Protein AF-A0A7V9N8L6-F1 (afdb_monomer_lite)

Foldseek 3Di:
DDDPDDDPPQWDADPVGDTDGDPDDDDDDDQDDCVPVVLVVQVVDPLHCSVVVSVVVVVLVVVVVCVVVVHDDDDPDRPVPPFLQFAQFAFQQAAAADDLNLLCPQPLLVVAPPNVLSSLLLVLLVVQCVLQSGHSLLVSLQLCLQCVSNHHCLCNVAVQRHCQPVPDPPDDHHHDPGSNLNNLQSSLVSQQLAANDDDCPGSSNVNNVSHPCNVVCNVVVSGNQGGGLQSCDVNVDVDNCRSVSSSVSSCSSRGDD

Radius of gyration: 21.29 Å; chains: 1; bounding box: 56×53×53 Å

Sequence (257 aa):
QPGTELGDSGLEQLENGGLLTARMPAILVEPVFLSNPEEAARLADPGGERREAIAEAIRDGAVTWLRSRGMGGTAIPAPSEMSFAMTPGDPLLAFPRGSVTRVLAAAPVAAARQREEVAAYVAEVYRLAPLAGLDPAVVIAQSALETGWWQSPAWTEHLNPAGIGITSEEVVSSSWQGGADAARAQLVHLYLYAAGPIPADHPLAPYVALDPRYEAALAAGRGGSARTIADLAGSWAADPSYAESIARLGTSIFGER

Secondary structure (DSSP, 8-state):
-------TT---B-TTSPBPPPSS---------TTSHHHHHHHH-TT-THHHHHHHHHHHHHHHHHHHTT--SS-PPPGGG------TT-BSB----S-HHHHHHSHHHHT-SSHHHHHHHHHHHHHHTTTTTB-HHHHHHHHHHHTTTTTSHHHHHH--SS-TT--STTSPPP--SSHHHHHHHHHHHHHHHHHSSPPTTSTTGGGGGG-TTHHHHHHTT-TT--SBSGGGBTTTBS-TTHHHHHHHHHHHHHS--

Structure (mmCIF, N/CA/C/O backbone):
data_AF-A0A7V9N8L6-F1
#
_entry.id   AF-A0A7V9N8L6-F1
#
loop_
_atom_site.group_PDB
_atom_site.id
_atom_site.type_symbol
_atom_site.label_atom_id
_atom_site.label_alt_id
_atom_site.label_comp_id
_atom_site.label_asym_id
_atom_site.label_entity_id
_atom_site.label_seq_id
_atom_site.pdbx_PDB_ins_code
_atom_site.Cartn_x
_atom_site.Cartn_y
_atom_site.Cartn_z
_atom_site.occupancy
_atom_site.B_iso_or_equiv
_atom_site.auth_seq_id
_atom_site.auth_comp_id
_atom_site.auth_asym_id
_atom_site.auth_atom_id
_atom_site.pdbx_PDB_model_num
ATOM 1 N N . GLN A 1 1 ? -39.033 34.376 17.949 1.00 47.53 1 GLN A N 1
ATOM 2 C CA . GLN A 1 1 ? -38.641 33.207 17.135 1.00 47.53 1 GLN A CA 1
ATOM 3 C C . GLN A 1 1 ? -37.902 33.743 15.928 1.00 47.53 1 GLN A C 1
ATOM 5 O O . GLN A 1 1 ? -38.474 34.587 15.244 1.00 47.53 1 GLN A O 1
ATOM 10 N N . PRO A 1 2 ? -36.602 33.445 15.811 1.00 36.94 2 PRO A N 1
ATOM 11 C CA . PRO A 1 2 ? -36.175 32.352 14.924 1.00 36.94 2 PRO A CA 1
ATOM 12 C C . PRO A 1 2 ? -34.937 31.571 15.429 1.00 36.94 2 PRO A C 1
ATOM 14 O O . PRO A 1 2 ? -34.193 32.073 16.265 1.00 36.94 2 PRO A O 1
ATOM 17 N N . GLY A 1 3 ? -34.713 30.367 14.882 1.00 38.47 3 GLY A N 1
ATOM 18 C CA . GLY A 1 3 ? -33.382 29.738 14.849 1.00 38.47 3 GLY A CA 1
ATOM 19 C C . GLY A 1 3 ? -33.146 28.451 15.652 1.00 38.47 3 GLY A C 1
ATOM 20 O O . GLY A 1 3 ? -32.035 28.264 16.123 1.00 38.47 3 GLY A O 1
ATOM 21 N N . THR A 1 4 ? -34.132 27.566 15.831 1.00 42.75 4 THR A N 1
ATOM 22 C CA . THR A 1 4 ? -33.903 26.203 16.365 1.00 42.75 4 THR A CA 1
ATOM 23 C C . THR A 1 4 ? -34.049 25.156 15.270 1.00 42.75 4 THR A C 1
ATOM 25 O O . THR A 1 4 ? -35.017 24.404 15.258 1.00 42.75 4 THR A O 1
ATOM 28 N N . GLU A 1 5 ? -33.074 25.110 14.369 1.00 43.62 5 GLU A N 1
ATOM 29 C CA . GLU A 1 5 ? -32.718 23.886 13.652 1.00 43.62 5 GLU A CA 1
ATOM 30 C C . GLU A 1 5 ? -31.196 23.742 13.720 1.00 43.62 5 GLU A C 1
ATOM 32 O O . GLU A 1 5 ? -30.455 24.474 13.071 1.00 43.62 5 GLU A O 1
ATOM 37 N N . LEU A 1 6 ? -30.741 22.839 14.589 1.00 46.84 6 LEU A N 1
ATOM 38 C CA . LEU A 1 6 ? -29.370 22.342 14.599 1.00 46.84 6 LEU A CA 1
ATOM 39 C C . LEU A 1 6 ? -29.340 21.153 13.632 1.00 46.84 6 LEU A C 1
ATOM 41 O O . LEU A 1 6 ? -30.166 20.249 13.762 1.00 46.84 6 LEU A O 1
ATOM 45 N N . GLY A 1 7 ? -28.443 21.184 12.645 1.00 45.66 7 GLY A N 1
ATOM 46 C CA . GLY A 1 7 ? -28.291 20.113 11.656 1.00 45.66 7 GLY A CA 1
ATOM 47 C C . GLY A 1 7 ? -27.828 18.779 12.261 1.00 45.66 7 GLY A C 1
ATOM 48 O O . GLY A 1 7 ? -27.425 18.713 13.423 1.00 45.66 7 GLY A O 1
ATOM 49 N N . ASP A 1 8 ? -27.862 17.727 11.437 1.00 44.41 8 ASP A N 1
ATOM 50 C CA . ASP A 1 8 ? -27.677 16.288 11.738 1.00 44.41 8 ASP A CA 1
ATOM 51 C C . ASP A 1 8 ? -26.394 15.858 12.497 1.00 44.41 8 ASP A C 1
ATOM 53 O O . ASP A 1 8 ? -26.168 14.666 12.698 1.00 44.41 8 ASP A O 1
ATOM 57 N N . SER A 1 9 ? -25.536 16.775 12.948 1.00 46.66 9 SER A N 1
ATOM 58 C CA . SER A 1 9 ? -24.266 16.456 13.620 1.00 46.66 9 SER A CA 1
ATOM 59 C C . SER A 1 9 ? -24.327 16.426 15.154 1.00 46.66 9 SER A C 1
ATOM 61 O O . SER A 1 9 ? -23.403 15.914 15.782 1.00 46.66 9 SER A O 1
ATOM 63 N N . GLY A 1 10 ? -25.386 16.946 15.784 1.00 46.59 10 GLY A N 1
ATOM 64 C CA . GLY A 1 10 ? -25.657 16.755 17.217 1.00 46.59 10 GLY A CA 1
ATOM 65 C C . GLY A 1 10 ? -24.652 17.345 18.227 1.00 46.59 10 GLY A C 1
ATOM 66 O O . GLY A 1 10 ? -24.831 17.121 19.423 1.00 46.59 10 GLY A O 1
ATOM 67 N N . LEU A 1 11 ? -23.629 18.103 17.822 1.00 42.88 11 LEU A N 1
ATOM 68 C CA . LEU A 1 11 ? -22.696 18.757 18.749 1.00 42.88 11 LEU A CA 1
ATOM 69 C C . LEU A 1 11 ? -22.275 20.139 18.241 1.00 42.88 11 LEU A C 1
ATOM 71 O O . LEU A 1 11 ? -21.741 20.268 17.143 1.00 42.88 11 LEU A O 1
ATOM 75 N N . GLU A 1 12 ? -22.455 21.154 19.086 1.00 46.47 12 GLU A N 1
ATOM 76 C CA . GLU A 1 12 ? -21.875 22.486 18.911 1.00 46.47 12 GLU A CA 1
ATOM 77 C C . GLU A 1 12 ? -21.362 22.974 20.274 1.00 46.47 12 GLU A C 1
ATOM 79 O O . GLU A 1 12 ? -22.056 22.844 21.290 1.00 46.47 12 GLU A O 1
ATOM 84 N N . GLN A 1 13 ? -20.131 23.490 20.310 1.00 46.22 13 GLN A N 1
ATOM 85 C CA . GLN A 1 13 ? -19.529 24.068 21.510 1.00 46.22 13 GLN A CA 1
ATOM 86 C C . GLN A 1 13 ? -19.614 25.590 21.416 1.00 46.22 13 GLN A C 1
ATOM 88 O O . GLN A 1 13 ? -19.049 26.196 20.508 1.00 46.22 13 GLN A O 1
ATOM 93 N N . LEU A 1 14 ? -20.326 26.203 22.358 1.00 52.38 14 LEU A N 1
ATOM 94 C CA . LEU A 1 14 ? -20.443 27.655 22.434 1.00 52.38 14 LEU A CA 1
ATOM 95 C C . LEU A 1 14 ? -19.171 28.251 23.054 1.00 52.38 14 LEU A C 1
ATOM 97 O O . LEU A 1 14 ? -18.564 27.649 23.943 1.00 52.38 14 LEU A O 1
ATOM 101 N N . GLU A 1 15 ? -18.806 29.470 22.646 1.00 50.34 15 GLU A N 1
ATOM 102 C CA . GLU A 1 15 ? -17.621 30.206 23.137 1.00 50.34 15 GLU A CA 1
ATOM 103 C C . GLU A 1 15 ? -17.571 30.368 24.672 1.00 50.34 15 GLU A C 1
ATOM 105 O O . GLU A 1 15 ? -16.520 30.651 25.241 1.00 50.34 15 GLU A O 1
ATOM 110 N N . ASN A 1 16 ? -18.696 30.169 25.365 1.00 49.19 16 ASN A N 1
ATOM 111 C CA . ASN A 1 16 ? -18.831 30.289 26.817 1.00 49.19 16 ASN A CA 1
ATOM 112 C C . ASN A 1 16 ? -18.657 28.968 27.598 1.00 49.19 16 ASN A C 1
ATOM 114 O O . ASN A 1 16 ? -18.870 28.954 28.810 1.00 49.19 16 ASN A O 1
ATOM 118 N N . GLY A 1 17 ? -18.303 27.861 26.935 1.00 51.81 17 GLY A N 1
ATOM 119 C CA . GLY A 1 17 ? -18.040 26.576 27.593 1.00 51.81 17 GLY A CA 1
ATOM 120 C C . GLY A 1 17 ? -19.281 25.754 27.968 1.00 51.81 17 GLY A C 1
ATOM 121 O O . GLY A 1 17 ? -19.152 24.771 28.695 1.00 51.81 17 GLY A O 1
ATOM 122 N N . GLY A 1 18 ? -20.475 26.110 27.483 1.00 47.06 18 GLY A N 1
ATOM 123 C CA . GLY A 1 18 ? -21.665 25.257 27.589 1.00 47.06 18 GLY A CA 1
ATOM 124 C C . GLY A 1 18 ? -21.715 24.181 26.495 1.00 47.06 18 GLY A C 1
ATOM 125 O O . GLY A 1 18 ? -21.426 24.473 25.335 1.00 47.06 18 GLY A O 1
ATOM 126 N N . LEU A 1 19 ? -22.115 22.951 26.850 1.00 45.94 19 LEU A N 1
ATOM 127 C CA . LEU A 1 19 ? -22.352 21.853 25.899 1.00 45.94 19 LEU A CA 1
ATOM 128 C C . LEU A 1 19 ? -23.851 21.685 25.606 1.00 45.94 19 LEU A C 1
ATOM 130 O O . LEU A 1 19 ? -24.667 21.605 26.528 1.00 45.94 19 LEU A O 1
ATOM 134 N N . LEU A 1 20 ? -24.208 21.580 24.323 1.00 45.16 20 LEU A N 1
ATOM 135 C CA . LEU A 1 20 ? -25.545 21.176 23.886 1.00 45.16 20 LEU A CA 1
ATOM 136 C C . LEU A 1 20 ? -25.729 19.659 24.031 1.00 45.16 20 LEU A C 1
ATOM 138 O O . LEU A 1 20 ? -24.804 18.874 23.841 1.00 45.16 20 LEU A O 1
ATOM 142 N N . THR A 1 21 ? -26.949 19.247 24.371 1.00 46.88 21 THR A N 1
ATOM 143 C CA . THR A 1 21 ? -27.325 17.837 24.525 1.00 46.88 21 THR A CA 1
ATOM 144 C C . THR A 1 21 ? -28.023 17.335 23.265 1.00 46.88 21 THR A C 1
ATOM 146 O O . THR A 1 21 ? -29.017 17.914 22.828 1.00 46.88 21 THR A O 1
ATOM 149 N N . ALA A 1 22 ? -27.535 16.228 22.704 1.00 41.91 22 ALA A N 1
ATOM 150 C CA . ALA A 1 22 ? -28.216 15.494 21.643 1.00 41.91 22 ALA A CA 1
ATOM 151 C C . ALA A 1 22 ? -28.891 14.230 22.187 1.00 41.91 22 ALA A C 1
ATOM 153 O O . ALA A 1 22 ? -28.374 13.549 23.073 1.00 41.91 22 ALA A O 1
ATOM 154 N N . ARG A 1 23 ? -30.051 13.883 21.617 1.00 42.25 23 ARG A N 1
ATOM 155 C CA . ARG A 1 23 ? -30.764 12.618 21.868 1.00 42.25 23 ARG A CA 1
ATOM 156 C C . ARG A 1 23 ? -30.208 11.484 20.994 1.00 42.25 23 ARG A C 1
ATOM 158 O O . ARG A 1 23 ? -30.960 10.804 20.305 1.00 42.25 23 ARG A O 1
ATOM 165 N N . MET A 1 24 ? -28.895 11.284 21.024 1.00 41.12 24 MET A N 1
ATOM 166 C CA . MET A 1 24 ? -28.226 10.109 20.457 1.00 41.12 24 MET A CA 1
ATOM 167 C C . MET A 1 24 ? -27.234 9.557 21.488 1.00 41.12 24 MET A C 1
ATOM 169 O O . MET A 1 24 ? -26.723 10.336 22.295 1.00 41.12 24 MET A O 1
ATOM 173 N N . PRO A 1 25 ? -26.960 8.240 21.520 1.00 53.78 25 PRO A N 1
ATOM 174 C CA . PRO A 1 25 ? -25.922 7.711 22.392 1.00 53.78 25 PRO A CA 1
ATOM 175 C C . PRO A 1 25 ? -24.567 8.282 21.954 1.00 53.78 25 PRO A C 1
ATOM 177 O O . PRO A 1 25 ? -24.054 7.924 20.899 1.00 53.78 25 PRO A O 1
ATOM 180 N N . ALA A 1 26 ? -24.006 9.178 22.761 1.00 56.06 26 ALA A N 1
ATOM 181 C CA . ALA A 1 26 ? -22.656 9.701 22.600 1.00 56.06 26 ALA A CA 1
ATOM 182 C C . ALA A 1 26 ? -21.774 9.166 23.736 1.00 56.06 26 ALA A C 1
ATOM 184 O O . ALA A 1 26 ? -22.211 9.091 24.886 1.00 56.06 26 ALA A O 1
ATOM 185 N N . ILE A 1 27 ? -20.537 8.790 23.410 1.00 62.44 27 ILE A N 1
ATOM 186 C CA . ILE A 1 27 ? -19.512 8.403 24.382 1.00 62.44 27 ILE A CA 1
ATOM 187 C C . ILE A 1 27 ? -18.356 9.387 24.221 1.00 62.44 27 ILE A C 1
ATOM 189 O O . ILE A 1 27 ? -17.786 9.495 23.139 1.00 62.44 27 ILE A O 1
ATOM 193 N N . LEU A 1 28 ? -18.019 10.097 25.298 1.00 63.97 28 LEU A N 1
ATOM 194 C CA . LEU A 1 28 ? -16.784 10.868 25.392 1.00 63.97 28 LEU A CA 1
ATOM 195 C C . LEU A 1 28 ? -15.695 9.947 25.949 1.00 63.97 28 LEU A C 1
ATOM 197 O O . LEU A 1 28 ? -15.872 9.364 27.018 1.00 63.97 28 LEU A O 1
ATOM 201 N N . VAL A 1 29 ? -14.587 9.808 25.223 1.00 67.06 29 VAL A N 1
ATOM 202 C CA . VAL A 1 29 ? -13.406 9.071 25.687 1.00 67.06 29 VAL A CA 1
ATOM 203 C C . VAL A 1 29 ? -12.252 10.054 25.811 1.00 67.06 29 VAL A C 1
ATOM 205 O O . VAL A 1 29 ? -11.905 10.721 24.839 1.00 67.06 29 VAL A O 1
ATOM 208 N N . GLU A 1 30 ? -11.655 10.130 26.999 1.00 73.50 30 GLU A N 1
ATOM 209 C CA . GLU A 1 30 ? -10.494 10.975 27.302 1.00 73.50 30 GLU A CA 1
ATOM 210 C C . GLU A 1 30 ? -9.264 10.077 27.517 1.00 73.50 30 GLU A C 1
ATOM 212 O O . GLU A 1 30 ? -8.961 9.691 28.646 1.00 73.50 30 GLU A O 1
ATOM 217 N N . PRO A 1 31 ? -8.570 9.654 26.445 1.00 71.19 31 PRO A N 1
ATOM 218 C CA . PRO A 1 31 ? -7.546 8.618 26.554 1.00 71.19 31 PRO A CA 1
ATOM 219 C C . PRO A 1 31 ? -6.219 9.111 27.148 1.00 71.19 31 PRO A C 1
ATOM 2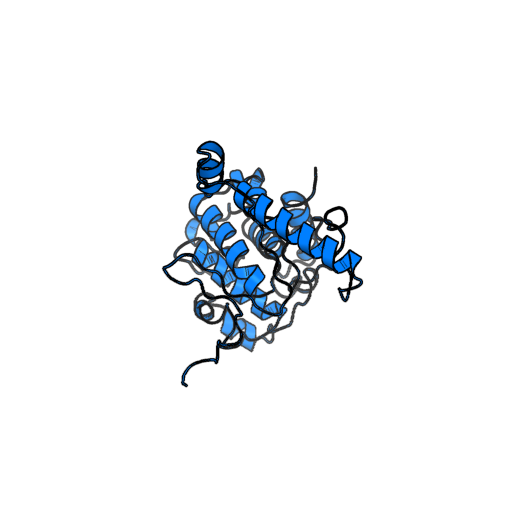21 O O . PRO A 1 31 ? -5.409 8.288 27.576 1.00 71.19 31 PRO A O 1
ATOM 224 N N . VAL A 1 32 ? -5.960 10.426 27.145 1.00 75.44 32 VAL A N 1
ATOM 225 C CA . VAL A 1 32 ? -4.660 11.017 27.510 1.00 75.44 32 VAL A CA 1
ATOM 226 C C . VAL A 1 32 ? -4.789 12.434 28.068 1.00 75.44 32 VAL A C 1
ATOM 228 O O . VAL A 1 32 ? -5.713 13.169 27.728 1.00 75.44 32 VAL A O 1
ATOM 231 N N . PHE A 1 33 ? -3.791 12.845 28.857 1.00 76.25 33 PHE A N 1
ATOM 232 C CA . PHE A 1 33 ? -3.614 14.220 29.326 1.00 76.25 33 PHE A CA 1
ATOM 233 C C . PHE A 1 33 ? -2.377 14.847 28.675 1.00 76.25 33 PHE A C 1
ATOM 235 O O . PHE A 1 33 ? -1.253 14.480 29.010 1.00 76.25 33 PHE A O 1
ATOM 242 N N . LEU A 1 34 ? -2.568 15.835 27.793 1.00 77.81 34 LEU A N 1
ATOM 243 C CA . LEU A 1 34 ? -1.462 16.562 27.141 1.00 77.81 34 LEU A CA 1
ATOM 244 C C . LEU A 1 34 ? -0.607 17.380 28.122 1.00 77.81 34 LEU A C 1
ATOM 246 O O . LEU A 1 34 ? 0.519 17.749 27.807 1.00 77.81 34 LEU A O 1
ATOM 250 N N . SER A 1 35 ? -1.132 17.668 29.314 1.00 82.75 35 SER A N 1
ATOM 251 C CA . SER A 1 35 ? -0.389 18.325 30.392 1.00 82.75 35 SER A CA 1
ATOM 252 C C . SER A 1 35 ? 0.657 17.416 31.041 1.00 82.75 35 SER A C 1
ATOM 254 O O . SER A 1 35 ? 1.535 17.917 31.743 1.00 82.75 35 SER A O 1
ATOM 256 N N . ASN A 1 36 ? 0.593 16.100 30.812 1.00 88.00 36 ASN A N 1
ATOM 257 C CA . ASN A 1 36 ? 1.667 15.192 31.177 1.00 88.00 36 ASN A CA 1
ATOM 258 C C . ASN A 1 36 ? 2.747 15.231 30.074 1.00 88.00 36 ASN A C 1
ATOM 260 O O . ASN A 1 36 ? 2.476 14.795 28.952 1.00 88.00 36 ASN A O 1
ATOM 264 N N . PRO A 1 37 ? 3.969 15.713 30.370 1.00 84.12 37 PRO A N 1
ATOM 265 C CA . PRO A 1 37 ? 5.014 15.877 29.362 1.00 84.12 37 PRO A CA 1
ATOM 266 C C . PRO A 1 37 ? 5.503 14.549 28.764 1.00 84.12 37 PRO A C 1
ATOM 268 O O . PRO A 1 37 ? 5.896 14.526 27.600 1.00 84.12 37 PRO A O 1
ATOM 271 N N . GLU A 1 38 ? 5.452 13.441 29.509 1.00 84.88 38 GLU A N 1
ATOM 272 C CA . GLU A 1 38 ? 5.838 12.117 29.001 1.00 84.88 38 GLU A CA 1
ATOM 273 C C . GLU A 1 38 ? 4.819 11.599 27.980 1.00 84.88 38 GLU A C 1
ATOM 275 O O . GLU A 1 38 ? 5.193 11.113 26.911 1.00 84.88 38 GLU A O 1
ATOM 280 N N . GLU A 1 39 ? 3.524 11.756 28.266 1.00 83.19 39 GLU A N 1
ATOM 281 C CA . GLU A 1 39 ? 2.462 11.384 27.326 1.00 83.19 39 GLU A CA 1
ATOM 282 C C . GLU A 1 39 ? 2.417 12.313 26.113 1.00 83.19 39 GLU A C 1
ATOM 284 O O . GLU A 1 39 ? 2.275 11.838 24.989 1.00 83.19 39 GLU A O 1
ATOM 289 N N . ALA A 1 40 ? 2.616 13.619 26.306 1.00 84.62 40 ALA A N 1
ATOM 290 C CA . ALA A 1 40 ? 2.725 14.569 25.205 1.00 84.62 40 ALA A CA 1
ATOM 291 C C . ALA A 1 40 ? 3.892 14.220 24.266 1.00 84.62 40 ALA A C 1
ATOM 293 O O . ALA A 1 40 ? 3.722 14.247 23.049 1.00 84.62 40 ALA A O 1
ATOM 294 N N . ALA A 1 41 ? 5.052 13.833 24.809 1.00 83.44 41 ALA A N 1
ATOM 295 C CA . ALA A 1 41 ? 6.201 13.410 24.011 1.00 83.44 41 ALA A CA 1
ATOM 296 C C . ALA A 1 41 ? 5.905 12.129 23.214 1.00 83.44 41 ALA A C 1
ATOM 298 O O . ALA A 1 41 ? 6.159 12.077 22.012 1.00 83.44 41 ALA A O 1
ATOM 299 N N . ARG A 1 42 ? 5.299 11.121 23.855 1.00 82.81 42 ARG A N 1
ATOM 300 C CA . ARG A 1 42 ? 4.894 9.867 23.195 1.00 82.81 42 ARG A CA 1
ATOM 301 C C . ARG A 1 42 ? 3.837 10.074 22.117 1.00 82.81 42 ARG A C 1
ATOM 303 O O . ARG A 1 42 ? 3.839 9.368 21.116 1.00 82.81 42 ARG A O 1
ATOM 310 N N . LEU A 1 43 ? 2.934 11.029 22.319 1.00 84.81 43 LEU A N 1
ATOM 311 C CA . LEU A 1 43 ? 1.952 11.427 21.318 1.00 84.81 43 LEU A CA 1
ATOM 312 C C . LEU A 1 43 ? 2.576 12.246 20.195 1.00 84.81 43 LEU A C 1
ATOM 314 O O . LEU A 1 43 ? 2.051 12.206 19.092 1.00 84.81 43 LEU A O 1
ATOM 318 N N . ALA A 1 44 ? 3.636 13.011 20.440 1.00 80.06 44 ALA A N 1
ATOM 319 C CA . ALA A 1 44 ? 4.290 13.826 19.420 1.00 80.06 44 ALA A CA 1
ATOM 320 C C . ALA A 1 44 ? 5.215 13.008 18.508 1.00 80.06 44 ALA A C 1
ATOM 322 O O . ALA A 1 44 ? 5.426 13.418 17.368 1.00 80.06 44 ALA A O 1
ATOM 323 N N . ASP A 1 45 ? 5.722 11.867 18.983 1.00 77.44 45 ASP A N 1
ATOM 324 C CA . ASP A 1 45 ? 6.611 10.983 18.231 1.00 77.44 45 ASP A CA 1
ATOM 325 C C . ASP A 1 45 ? 5.912 10.394 16.986 1.00 77.44 45 ASP A C 1
ATOM 327 O O . ASP A 1 45 ? 4.992 9.582 17.125 1.00 77.44 45 ASP A O 1
ATOM 331 N N . PRO A 1 46 ? 6.327 10.773 15.762 1.00 56.09 46 PRO A N 1
ATOM 332 C CA . PRO A 1 46 ? 5.737 10.250 14.534 1.00 56.09 46 PRO A CA 1
ATOM 333 C C . PRO A 1 46 ? 6.064 8.769 14.280 1.00 56.09 46 PRO A C 1
ATOM 335 O O . PRO A 1 46 ? 5.388 8.152 13.462 1.00 56.09 46 PRO A O 1
ATOM 338 N N . GLY A 1 47 ? 7.071 8.197 14.954 1.00 57.44 47 GLY A N 1
ATOM 339 C CA . GLY A 1 47 ? 7.386 6.765 14.902 1.00 57.44 47 GLY A CA 1
ATOM 340 C C . GLY A 1 47 ? 6.823 5.952 16.075 1.00 57.44 47 GLY A C 1
ATOM 341 O O . GLY A 1 47 ? 6.954 4.726 16.083 1.00 57.44 47 GLY A O 1
ATOM 342 N N . GLY A 1 48 ? 6.216 6.609 17.066 1.00 62.59 48 GLY A N 1
ATOM 343 C CA . GLY A 1 48 ? 5.789 5.988 18.319 1.00 62.59 48 GLY A CA 1
ATOM 344 C C . GLY A 1 48 ? 4.445 5.256 18.230 1.00 62.59 48 GLY A C 1
ATOM 345 O O . GLY A 1 48 ? 3.508 5.714 17.586 1.00 62.59 48 GLY A O 1
ATOM 346 N N . GLU A 1 49 ? 4.302 4.148 18.965 1.00 74.69 49 GLU A N 1
ATOM 347 C CA . GLU A 1 49 ? 3.090 3.297 18.972 1.00 74.69 49 GLU A CA 1
ATOM 348 C C . GLU A 1 49 ? 1.900 3.901 19.739 1.00 74.69 49 GLU A C 1
ATOM 350 O O . GLU A 1 49 ? 0.819 3.317 19.795 1.00 74.69 49 GLU A O 1
ATOM 355 N N . ARG A 1 50 ? 2.077 5.055 20.398 1.00 84.44 50 ARG A N 1
ATOM 356 C CA . ARG A 1 50 ? 1.110 5.543 21.391 1.00 84.44 50 ARG A CA 1
ATOM 357 C C . ARG A 1 50 ? -0.230 5.938 20.774 1.00 84.44 50 ARG A C 1
ATOM 359 O O . ARG A 1 50 ? -1.264 5.687 21.388 1.00 84.44 50 ARG A O 1
ATOM 366 N N . ARG A 1 51 ? -0.214 6.545 19.584 1.00 78.75 51 ARG A N 1
ATOM 367 C CA . ARG A 1 51 ? -1.433 6.945 18.863 1.00 78.75 51 ARG A CA 1
ATOM 368 C C . ARG A 1 51 ? -2.232 5.719 18.423 1.00 78.75 51 ARG A C 1
ATOM 370 O O . ARG A 1 51 ? -3.423 5.649 18.722 1.00 78.75 51 ARG A O 1
ATOM 377 N N . GLU A 1 52 ? -1.566 4.740 17.810 1.00 74.31 52 GLU A N 1
ATOM 378 C CA . GLU A 1 52 ? -2.151 3.441 17.463 1.00 74.31 52 GLU A CA 1
ATOM 379 C C . GLU A 1 52 ? -2.741 2.740 18.687 1.00 74.31 52 GLU A C 1
ATOM 381 O O . GLU A 1 52 ? -3.911 2.374 18.666 1.00 74.31 52 GLU A O 1
ATOM 386 N N . ALA A 1 53 ? -1.985 2.630 19.784 1.00 74.25 53 ALA A N 1
ATOM 387 C CA . ALA A 1 53 ? -2.450 1.957 20.995 1.00 74.25 53 ALA A CA 1
ATOM 388 C C . ALA A 1 53 ? -3.735 2.590 21.565 1.00 74.25 53 ALA A C 1
ATOM 390 O O . ALA A 1 53 ? -4.622 1.888 22.049 1.00 74.25 53 ALA A O 1
ATOM 391 N N . ILE A 1 54 ? -3.860 3.920 21.492 1.00 82.94 54 ILE A N 1
ATOM 392 C CA . ILE A 1 54 ? -5.082 4.632 21.887 1.00 82.94 54 ILE A CA 1
ATOM 393 C C . ILE A 1 54 ? -6.233 4.305 20.930 1.00 82.94 54 ILE A C 1
ATOM 395 O O . ILE A 1 54 ? -7.335 3.999 21.387 1.00 82.94 54 ILE A O 1
ATOM 399 N N . ALA A 1 55 ? -5.988 4.359 19.619 1.00 76.81 55 ALA A N 1
ATOM 400 C CA . ALA A 1 55 ? -6.999 4.056 18.611 1.00 76.81 55 ALA A CA 1
ATOM 401 C C . ALA A 1 55 ? -7.516 2.611 18.736 1.00 76.81 55 ALA A C 1
ATOM 403 O O . ALA A 1 55 ? -8.728 2.385 18.713 1.00 76.81 55 ALA A O 1
ATOM 404 N N . GLU A 1 56 ? -6.616 1.648 18.939 1.00 70.69 56 GLU A N 1
ATOM 405 C CA . GLU A 1 56 ? -6.945 0.241 19.163 1.00 70.69 56 GLU A CA 1
ATOM 406 C C . GLU A 1 56 ? -7.769 0.049 20.436 1.00 70.69 56 GLU A C 1
ATOM 408 O O . GLU A 1 56 ? -8.820 -0.586 20.386 1.00 70.69 56 GLU A O 1
ATOM 413 N N . ALA A 1 57 ? -7.369 0.664 21.553 1.00 77.56 57 ALA A N 1
ATOM 414 C CA . ALA A 1 57 ? -8.109 0.561 22.809 1.00 77.56 57 ALA A CA 1
ATOM 415 C C . ALA A 1 57 ? -9.538 1.124 22.699 1.00 77.56 57 ALA A C 1
ATOM 417 O O . ALA A 1 57 ? -10.489 0.522 23.205 1.00 77.56 57 ALA A O 1
ATOM 418 N N . ILE A 1 58 ? -9.710 2.261 22.012 1.00 80.19 58 ILE A N 1
ATOM 419 C CA . ILE A 1 58 ? -11.030 2.866 21.776 1.00 80.19 58 ILE A CA 1
ATOM 420 C C . ILE A 1 58 ? -11.888 1.950 20.900 1.00 80.19 58 ILE A C 1
ATOM 422 O O . ILE A 1 58 ? -13.040 1.664 21.246 1.00 80.19 58 ILE A O 1
ATOM 426 N N . ARG A 1 59 ? -11.327 1.466 19.784 1.00 76.44 59 ARG A N 1
ATOM 427 C CA . ARG A 1 59 ? -11.993 0.527 18.874 1.00 76.44 59 ARG A CA 1
ATOM 428 C C . ARG A 1 59 ? -12.447 -0.723 19.623 1.00 76.44 59 ARG A C 1
ATOM 430 O O . ARG A 1 59 ? -13.617 -1.093 19.536 1.00 76.44 59 ARG A O 1
ATOM 43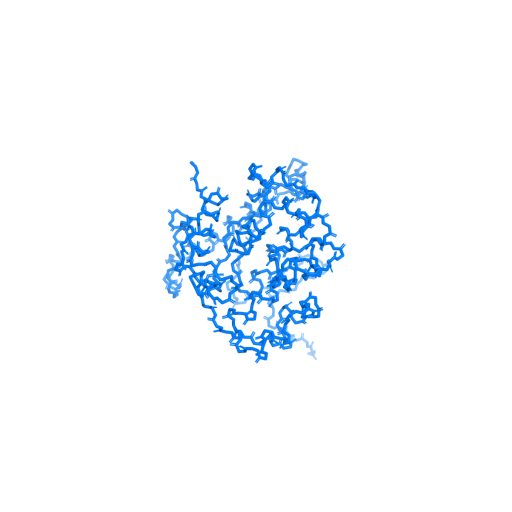7 N N . ASP A 1 60 ? -11.548 -1.355 20.368 1.00 72.38 60 ASP A N 1
ATOM 438 C CA . ASP A 1 60 ? -11.813 -2.616 21.060 1.00 72.38 60 ASP A CA 1
ATOM 439 C C . ASP A 1 60 ? -12.883 -2.446 22.143 1.00 72.38 60 ASP A C 1
ATOM 441 O O . ASP A 1 60 ? -13.772 -3.294 22.278 1.00 72.38 60 ASP A O 1
ATOM 445 N N . GLY A 1 61 ? -12.869 -1.315 22.857 1.00 76.25 61 GLY A N 1
ATOM 446 C CA . GLY A 1 61 ? -13.921 -0.950 23.803 1.00 76.25 61 GLY A CA 1
ATOM 447 C C . GLY A 1 61 ? -15.291 -0.808 23.134 1.00 76.25 61 GLY A C 1
ATOM 448 O O . GLY A 1 61 ? -16.272 -1.398 23.599 1.00 76.25 61 GLY A O 1
ATOM 449 N N . ALA A 1 62 ? -15.363 -0.085 22.011 1.00 77.50 62 ALA A N 1
ATOM 450 C CA . ALA A 1 62 ? -16.604 0.105 21.260 1.00 77.50 62 ALA A CA 1
ATOM 451 C C . ALA A 1 62 ? -17.152 -1.222 20.710 1.00 77.50 62 ALA A C 1
ATOM 453 O O . ALA A 1 62 ? -18.333 -1.531 20.889 1.00 77.50 62 ALA A O 1
ATOM 454 N N . VAL A 1 63 ? -16.290 -2.045 20.104 1.00 71.12 63 VAL A N 1
ATOM 455 C CA . VAL A 1 63 ? -16.654 -3.371 19.582 1.00 71.12 63 VAL A CA 1
ATOM 456 C C . VAL A 1 63 ? -17.156 -4.281 20.704 1.00 71.12 63 VAL A C 1
ATOM 458 O O . VAL A 1 63 ? -18.202 -4.917 20.561 1.00 71.12 63 VAL A O 1
ATOM 461 N N . THR A 1 64 ? -16.455 -4.319 21.840 1.00 74.56 64 THR A N 1
ATOM 462 C CA . THR A 1 64 ? -16.844 -5.132 23.002 1.00 74.56 64 THR A CA 1
ATOM 463 C C . THR A 1 64 ? -18.224 -4.733 23.520 1.00 74.56 64 THR A C 1
ATOM 465 O O . THR A 1 64 ? -19.079 -5.592 23.756 1.00 74.56 64 THR A O 1
ATOM 468 N N . TRP A 1 65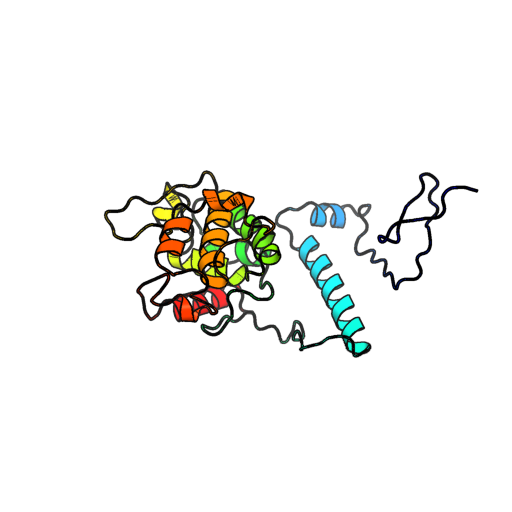 ? -18.478 -3.429 23.646 1.00 77.50 65 TRP A N 1
ATOM 469 C CA . TRP A 1 65 ? -19.775 -2.926 24.082 1.00 77.50 65 TRP A CA 1
ATOM 470 C C . TRP A 1 65 ? -20.893 -3.272 23.090 1.00 77.50 65 TRP A C 1
ATOM 472 O O . TRP A 1 65 ? -21.926 -3.794 23.511 1.00 77.50 65 TRP A O 1
ATOM 482 N N . LEU A 1 66 ? -20.688 -3.062 21.786 1.00 74.50 66 LEU A N 1
ATOM 483 C CA . LEU A 1 66 ? -21.680 -3.389 20.752 1.00 74.50 66 LEU A CA 1
ATOM 484 C C . LEU A 1 66 ? -22.051 -4.881 20.772 1.00 74.50 66 LEU A C 1
ATOM 486 O O . LEU A 1 66 ? -23.239 -5.219 20.809 1.00 74.50 66 LEU A O 1
ATOM 490 N N . ARG A 1 67 ? -21.052 -5.770 20.888 1.00 70.00 67 ARG A N 1
ATOM 491 C CA . ARG A 1 67 ? -21.265 -7.219 21.047 1.00 70.00 67 ARG A CA 1
ATOM 492 C C . ARG A 1 67 ? -22.094 -7.547 22.288 1.00 70.00 67 ARG A C 1
ATOM 494 O O . ARG A 1 67 ? -23.039 -8.326 22.193 1.00 70.00 67 ARG A O 1
ATOM 501 N N . SER A 1 68 ? -21.804 -6.914 23.430 1.00 71.25 68 SER A N 1
ATOM 502 C CA . SER A 1 68 ? -22.580 -7.110 24.669 1.00 71.25 68 SER A CA 1
ATOM 503 C C . SER A 1 68 ? -24.063 -6.731 24.532 1.00 71.25 68 SER A C 1
ATOM 505 O O . SER A 1 68 ? -24.897 -7.187 25.312 1.00 71.25 68 SER A O 1
ATOM 507 N N . ARG A 1 69 ? -24.406 -5.909 23.531 1.00 80.31 69 ARG A N 1
ATOM 508 C CA . ARG A 1 69 ? -25.773 -5.470 23.225 1.00 80.31 69 ARG A CA 1
ATOM 509 C C . ARG A 1 69 ? -26.442 -6.282 22.112 1.00 80.31 69 ARG A C 1
ATOM 511 O O . ARG A 1 69 ? -27.559 -5.948 21.732 1.00 80.31 69 ARG A O 1
ATOM 518 N N . GLY A 1 70 ? -25.782 -7.316 21.583 1.00 75.00 70 GLY A N 1
ATOM 519 C CA . GLY A 1 70 ? -26.277 -8.085 20.437 1.00 75.00 70 GLY A CA 1
ATOM 520 C C . GLY A 1 70 ? -26.320 -7.278 19.134 1.00 75.00 70 GLY A C 1
ATOM 521 O O . GLY A 1 70 ? -27.011 -7.665 18.195 1.00 75.00 70 GLY A O 1
ATOM 522 N N . MET A 1 71 ? -25.608 -6.147 19.080 1.00 67.69 71 MET A N 1
ATOM 523 C CA . MET A 1 71 ? -25.495 -5.301 17.897 1.00 67.69 71 MET A CA 1
ATOM 524 C C . MET A 1 71 ? -24.196 -5.652 17.161 1.00 67.69 71 MET A C 1
ATOM 526 O O . MET A 1 71 ? -23.107 -5.487 17.707 1.00 67.69 71 MET A O 1
ATOM 530 N N . GLY A 1 72 ? -24.310 -6.157 15.930 1.00 54.28 72 GLY A N 1
ATOM 531 C CA . GLY A 1 72 ? -23.169 -6.521 15.082 1.00 54.28 72 GLY A CA 1
ATOM 532 C C . GLY A 1 72 ? -23.480 -7.708 14.172 1.00 54.28 72 GLY A C 1
ATOM 533 O O . GLY A 1 72 ? -23.446 -8.855 14.609 1.00 54.28 72 GLY A O 1
ATOM 534 N N . GLY A 1 73 ? -23.796 -7.433 12.904 1.00 49.44 73 GLY A N 1
ATOM 535 C CA . GLY A 1 73 ? -23.828 -8.451 11.851 1.00 49.44 73 GLY A CA 1
ATOM 536 C C . GLY A 1 73 ? -22.410 -8.912 11.506 1.00 49.44 73 GLY A C 1
ATOM 537 O O . GLY A 1 73 ? -21.504 -8.089 11.477 1.00 49.44 73 GLY A O 1
ATOM 538 N N . THR A 1 74 ? -22.262 -10.225 11.285 1.00 43.16 74 THR A N 1
ATOM 539 C CA . THR A 1 74 ? -21.029 -10.986 10.983 1.00 43.16 74 THR A CA 1
ATOM 540 C C . THR A 1 74 ? -19.808 -10.626 11.832 1.00 43.16 74 THR A C 1
ATOM 542 O O . THR A 1 74 ? -19.159 -9.607 11.634 1.00 43.16 74 THR A O 1
ATOM 545 N N . ALA A 1 75 ? -19.495 -11.528 12.764 1.00 41.16 75 ALA A N 1
ATOM 546 C CA . ALA A 1 75 ? -18.314 -11.550 13.617 1.00 41.16 75 ALA A CA 1
ATOM 547 C C . ALA A 1 75 ? -17.065 -10.911 12.979 1.00 41.16 75 ALA A C 1
ATOM 549 O O . ALA A 1 75 ? -16.402 -11.519 12.144 1.00 41.16 75 ALA A O 1
ATOM 550 N N . ILE A 1 76 ? -16.690 -9.719 13.447 1.00 45.47 76 ILE A N 1
ATOM 551 C CA . ILE A 1 76 ? -15.264 -9.392 13.532 1.00 45.47 76 ILE A CA 1
ATOM 552 C C . ILE A 1 76 ? -14.720 -10.335 14.616 1.00 45.47 76 ILE A C 1
ATOM 554 O O . ILE A 1 76 ? -15.358 -10.402 15.671 1.00 45.47 76 ILE A O 1
ATOM 558 N N . PRO A 1 77 ? -13.634 -11.091 14.404 1.00 41.78 77 PRO A N 1
ATOM 559 C CA . PRO A 1 77 ? -13.040 -11.931 15.445 1.00 41.78 77 PRO A CA 1
ATOM 560 C C . PRO A 1 77 ? -12.605 -11.084 16.656 1.00 41.78 77 PRO A C 1
ATOM 562 O O . PRO A 1 77 ? -12.482 -9.858 16.568 1.00 41.78 77 PRO A O 1
ATOM 565 N N . ALA A 1 78 ? -12.413 -11.677 17.835 1.00 40.47 78 ALA A N 1
ATOM 566 C CA . ALA A 1 78 ? -11.682 -10.977 18.903 1.00 40.47 78 ALA A CA 1
ATOM 567 C C . ALA A 1 78 ? -10.255 -10.605 18.420 1.00 40.47 78 ALA A C 1
ATOM 569 O O . ALA A 1 78 ? -9.746 -11.280 17.529 1.00 40.47 78 ALA A O 1
ATOM 570 N N . PRO A 1 79 ? -9.565 -9.588 18.978 1.00 44.31 79 PRO A N 1
ATOM 571 C CA . PRO A 1 7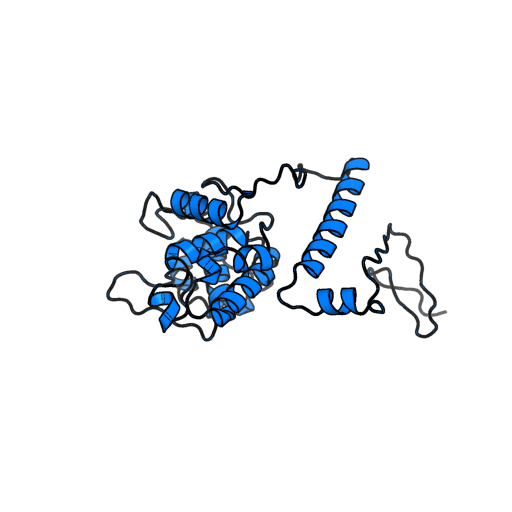9 ? -8.165 -9.305 18.624 1.00 44.31 79 PRO A CA 1
ATOM 572 C C . PRO A 1 79 ? -7.255 -10.536 18.771 1.00 44.31 79 PRO A C 1
ATOM 574 O O . PRO A 1 79 ? -6.377 -10.752 17.948 1.00 44.31 79 PRO A O 1
ATOM 577 N N . SER A 1 80 ? -7.550 -11.405 19.746 1.00 40.78 80 SER A N 1
ATOM 578 C CA . SER A 1 80 ? -6.898 -12.706 19.966 1.00 40.78 80 SER A CA 1
ATOM 579 C C . SER A 1 80 ? -7.246 -13.794 18.937 1.00 40.78 80 SER A C 1
ATOM 581 O O . SER A 1 80 ? -6.714 -14.896 19.003 1.00 40.78 80 SER A O 1
ATOM 583 N N . GLU A 1 81 ? -8.179 -13.523 18.026 1.00 40.56 81 GLU A N 1
ATOM 584 C CA . GLU A 1 81 ? -8.604 -14.399 16.928 1.00 40.56 81 GLU A CA 1
ATOM 585 C C . GLU A 1 81 ? -8.312 -13.783 15.547 1.00 40.56 81 GLU A C 1
ATOM 587 O O . GLU A 1 81 ? -8.474 -14.455 14.526 1.00 40.56 81 GLU A O 1
ATOM 592 N N . MET A 1 82 ? -7.869 -12.520 15.484 1.00 53.41 82 MET A N 1
ATOM 593 C CA . MET A 1 82 ? -7.363 -11.928 14.249 1.00 53.41 82 MET A CA 1
ATOM 594 C C . MET A 1 82 ? -5.954 -12.449 14.007 1.00 53.41 82 MET A C 1
ATOM 596 O O . MET A 1 82 ? -4.960 -11.873 14.440 1.00 53.41 82 MET A O 1
ATOM 600 N N . SER A 1 83 ? -5.873 -13.572 13.303 1.00 61.94 83 SER A N 1
ATOM 601 C CA . SER A 1 83 ? -4.597 -14.044 12.796 1.00 61.94 83 SER A CA 1
ATOM 602 C C . SER A 1 83 ? -4.008 -12.989 11.859 1.00 61.94 83 SER A C 1
ATOM 604 O O . SER A 1 83 ? -4.578 -12.670 10.816 1.00 61.94 83 SER A O 1
ATOM 606 N N . PHE A 1 84 ? -2.838 -12.464 12.217 1.00 72.19 84 PHE A N 1
ATOM 607 C CA . PHE A 1 84 ? -2.001 -11.709 11.288 1.00 72.19 84 PHE A CA 1
ATOM 608 C C . PHE A 1 84 ? -1.313 -12.617 10.258 1.00 72.19 84 PHE A C 1
ATOM 610 O O . PHE A 1 84 ? -0.627 -12.119 9.363 1.00 72.19 84 PHE A O 1
ATOM 617 N N . ALA A 1 85 ? -1.472 -13.941 10.378 1.00 85.12 85 ALA A N 1
ATOM 618 C CA . ALA A 1 85 ? -1.050 -14.845 9.327 1.00 85.12 85 ALA A CA 1
ATOM 619 C C . ALA A 1 85 ? -1.888 -14.578 8.078 1.00 85.12 85 ALA A C 1
ATOM 621 O O . ALA A 1 85 ? -3.117 -14.506 8.124 1.00 85.12 85 ALA A O 1
ATOM 622 N N . MET A 1 86 ? -1.187 -14.427 6.968 1.00 91.12 86 MET A N 1
ATOM 623 C CA . MET A 1 86 ? -1.765 -14.168 5.667 1.00 91.12 86 MET A CA 1
ATOM 624 C C . MET A 1 86 ? -1.847 -15.480 4.894 1.00 91.12 86 MET A C 1
ATOM 626 O O . MET A 1 86 ? -0.931 -16.304 4.962 1.00 91.12 86 MET A O 1
ATOM 630 N N . THR A 1 87 ? -2.928 -15.677 4.148 1.00 94.44 87 THR A N 1
ATOM 631 C CA . THR A 1 87 ? -3.119 -16.854 3.293 1.00 94.44 87 THR A CA 1
ATOM 632 C C . THR A 1 87 ? -3.423 -16.435 1.856 1.00 94.44 87 THR A C 1
ATOM 634 O O . THR A 1 87 ? -3.981 -15.359 1.650 1.00 94.44 87 THR A O 1
ATOM 637 N N . PRO A 1 88 ? -3.134 -17.272 0.842 1.00 96.19 88 PRO A N 1
ATOM 638 C CA . PRO A 1 88 ? -3.542 -16.985 -0.535 1.00 96.19 88 PRO A CA 1
ATOM 639 C C . PRO A 1 88 ? -5.050 -16.721 -0.700 1.00 96.19 88 PRO A C 1
ATOM 641 O O . PRO A 1 88 ? -5.452 -16.018 -1.619 1.00 96.19 88 PRO A O 1
ATOM 644 N N . GLY A 1 89 ? -5.892 -17.263 0.186 1.00 95.19 89 GLY A N 1
ATOM 645 C CA . GLY A 1 89 ? -7.342 -17.059 0.147 1.00 95.19 89 GLY A CA 1
ATOM 646 C C . GLY A 1 89 ? -7.813 -15.721 0.718 1.00 95.19 89 GLY A C 1
ATOM 647 O O . GLY A 1 89 ? -9.008 -15.433 0.647 1.00 95.19 89 GLY A O 1
ATOM 648 N N . ASP A 1 90 ? -6.919 -14.911 1.290 1.00 94.12 90 ASP A N 1
ATOM 649 C CA . ASP A 1 90 ? -7.307 -13.636 1.883 1.00 94.12 90 ASP A CA 1
ATOM 650 C C . ASP A 1 90 ? -7.810 -12.670 0.796 1.00 94.12 90 ASP A C 1
ATOM 652 O O . ASP A 1 90 ? -7.184 -12.555 -0.267 1.00 94.12 90 ASP A O 1
ATOM 656 N N . PRO A 1 91 ? -8.926 -11.962 1.037 1.00 95.38 91 PRO A N 1
ATOM 657 C CA . PRO A 1 91 ? -9.434 -10.978 0.096 1.00 95.38 91 PRO A CA 1
ATOM 658 C C . PRO A 1 91 ? -8.516 -9.752 0.025 1.00 95.38 91 PRO A C 1
ATOM 660 O O . PRO A 1 91 ? -7.944 -9.331 1.029 1.00 95.38 91 PRO A O 1
ATOM 663 N N . LEU A 1 92 ? -8.412 -9.148 -1.163 1.00 95.44 92 LEU A N 1
ATOM 664 C CA . LEU A 1 92 ? -7.667 -7.894 -1.350 1.00 95.44 92 LEU A CA 1
ATOM 665 C C . LEU A 1 92 ? -8.402 -6.709 -0.708 1.00 95.44 92 LEU A C 1
ATOM 667 O O . LEU A 1 92 ? -7.780 -5.829 -0.111 1.00 95.44 92 LEU A O 1
ATOM 671 N N . LEU A 1 93 ? -9.734 -6.713 -0.824 1.00 93.00 93 LEU A N 1
ATOM 672 C CA . LEU A 1 93 ? -10.622 -5.775 -0.145 1.00 93.00 93 LEU A CA 1
ATOM 673 C C . LEU A 1 93 ? -11.024 -6.363 1.208 1.00 93.00 93 LEU A C 1
ATOM 675 O O . LEU A 1 93 ? -11.865 -7.264 1.272 1.00 93.00 93 LEU A O 1
ATOM 679 N N . ALA A 1 94 ? -10.400 -5.894 2.282 1.00 87.50 94 ALA A N 1
ATOM 680 C CA . ALA A 1 94 ? -10.575 -6.463 3.610 1.00 87.50 94 ALA A CA 1
ATOM 681 C C . ALA A 1 94 ? -10.348 -5.426 4.710 1.00 87.50 94 ALA A C 1
ATOM 683 O O . ALA A 1 94 ? -9.883 -4.312 4.468 1.00 87.50 94 ALA A O 1
ATOM 684 N N . PHE A 1 95 ? -10.658 -5.820 5.946 1.00 81.00 95 PHE A N 1
ATOM 685 C CA . PHE A 1 95 ? -10.289 -5.024 7.110 1.00 81.00 95 PHE A CA 1
ATOM 686 C C . PHE A 1 95 ? -8.768 -4.860 7.190 1.00 81.00 95 PHE A C 1
ATOM 688 O O . PHE A 1 95 ? -8.038 -5.825 6.950 1.00 81.00 95 PHE A O 1
ATOM 695 N N . PRO A 1 96 ? -8.283 -3.661 7.553 1.00 85.81 96 PRO A N 1
ATOM 696 C CA . PRO A 1 96 ? -6.862 -3.392 7.547 1.00 85.81 96 PRO A CA 1
ATOM 697 C C . PRO A 1 96 ? -6.130 -4.178 8.634 1.00 85.81 96 PRO A C 1
ATOM 699 O O . PRO A 1 96 ? -6.549 -4.188 9.795 1.00 85.81 96 PRO A O 1
ATOM 702 N N . ARG A 1 97 ? -5.012 -4.806 8.254 1.00 86.56 97 ARG A N 1
ATOM 703 C CA . ARG A 1 97 ? -4.118 -5.523 9.171 1.00 86.56 97 ARG A CA 1
ATOM 704 C C . ARG A 1 97 ? -2.785 -4.795 9.352 1.00 86.56 97 ARG A C 1
ATOM 706 O O . ARG A 1 97 ? -2.259 -4.143 8.450 1.00 86.56 97 ARG A O 1
ATOM 713 N N . GLY A 1 98 ? -2.199 -4.975 10.532 1.00 85.38 98 GLY A N 1
ATOM 714 C CA . GLY A 1 98 ? -0.899 -4.416 10.907 1.00 85.38 98 GLY A CA 1
ATOM 715 C C . GLY A 1 98 ? -0.940 -2.918 11.216 1.00 85.38 98 GLY A C 1
ATOM 716 O O . GLY A 1 98 ? -2.005 -2.312 11.280 1.00 85.38 98 GLY A O 1
ATOM 717 N N . SER A 1 99 ? 0.237 -2.331 11.417 1.00 84.81 99 SER A N 1
ATOM 718 C CA . SER A 1 99 ? 0.418 -0.902 11.683 1.00 84.81 99 SER A CA 1
ATOM 719 C C . SER A 1 99 ? 1.736 -0.411 11.092 1.00 84.81 99 SER A C 1
ATOM 721 O O . SER A 1 99 ? 2.654 -1.207 10.865 1.00 84.81 99 SER A O 1
ATOM 723 N N . VAL A 1 100 ? 1.855 0.906 10.894 1.00 85.19 100 VAL A N 1
ATOM 724 C CA . VAL A 1 100 ? 3.095 1.546 10.421 1.00 85.19 100 VAL A CA 1
ATOM 725 C C . VAL A 1 100 ? 4.274 1.152 11.306 1.00 85.19 100 VAL A C 1
ATOM 727 O O . VAL A 1 100 ? 5.299 0.694 10.799 1.00 85.19 100 VAL A O 1
ATOM 730 N N . THR A 1 101 ? 4.120 1.263 12.629 1.00 82.88 101 THR A N 1
ATOM 731 C CA . THR A 1 101 ? 5.211 0.969 13.562 1.00 82.88 101 THR A CA 1
ATOM 732 C C . THR A 1 101 ? 5.660 -0.483 13.477 1.00 82.88 101 THR A C 1
ATOM 734 O O . THR A 1 101 ? 6.862 -0.743 13.405 1.00 82.88 101 THR A O 1
ATOM 737 N N . ARG A 1 102 ? 4.722 -1.436 13.387 1.00 85.31 102 ARG A N 1
ATOM 738 C CA . ARG A 1 102 ? 5.064 -2.859 13.261 1.00 85.31 102 ARG A CA 1
ATOM 739 C C . ARG A 1 102 ? 5.854 -3.143 11.985 1.00 85.31 102 ARG A C 1
ATOM 741 O O . ARG A 1 102 ? 6.842 -3.873 12.038 1.00 85.31 102 ARG A O 1
ATOM 748 N N . VAL A 1 103 ? 5.449 -2.554 10.858 1.00 89.62 103 VAL A N 1
ATOM 749 C CA . VAL A 1 103 ? 6.155 -2.725 9.578 1.00 89.62 103 VAL A CA 1
ATOM 750 C C . VAL A 1 103 ? 7.561 -2.148 9.649 1.00 89.62 103 VAL A C 1
ATOM 752 O O . VAL A 1 103 ? 8.517 -2.843 9.315 1.00 89.62 103 VAL A O 1
ATOM 755 N N . LEU A 1 104 ? 7.713 -0.908 10.117 1.00 88.88 104 LEU A N 1
ATOM 756 C CA . LEU A 1 104 ? 9.020 -0.247 10.170 1.00 88.88 104 LEU A CA 1
ATOM 757 C C . LEU A 1 104 ? 9.974 -0.888 11.192 1.00 88.88 104 LEU A C 1
ATOM 759 O O . LEU A 1 104 ? 11.191 -0.821 11.014 1.00 88.88 104 LEU A O 1
ATOM 763 N N . ALA A 1 105 ? 9.443 -1.549 12.224 1.00 86.56 105 ALA A N 1
ATOM 764 C CA . ALA A 1 105 ? 10.229 -2.312 13.190 1.00 86.56 105 ALA A CA 1
ATOM 765 C C . ALA A 1 105 ? 10.698 -3.685 12.664 1.00 86.56 105 ALA A C 1
ATOM 767 O O . ALA A 1 105 ? 11.613 -4.283 13.241 1.00 86.56 105 ALA A O 1
ATOM 768 N N . ALA A 1 106 ? 10.102 -4.215 11.589 1.00 86.81 106 ALA A N 1
ATOM 769 C CA . ALA A 1 106 ? 10.497 -5.507 11.039 1.00 86.81 106 ALA A CA 1
ATOM 770 C C . ALA A 1 106 ? 11.930 -5.443 10.483 1.00 86.81 106 ALA A C 1
ATOM 772 O O . ALA A 1 106 ? 12.250 -4.606 9.642 1.00 86.81 106 ALA A O 1
ATOM 773 N N . ALA A 1 107 ? 12.806 -6.352 10.928 1.00 88.94 107 ALA A N 1
ATOM 774 C CA . ALA A 1 107 ? 14.241 -6.284 10.627 1.00 88.94 107 ALA A CA 1
ATOM 775 C C . ALA A 1 107 ? 14.584 -6.198 9.120 1.00 88.94 107 ALA A C 1
ATOM 777 O O . ALA A 1 107 ? 15.438 -5.381 8.771 1.00 88.94 107 ALA A O 1
ATOM 778 N N . PRO A 1 108 ? 13.926 -6.951 8.211 1.00 88.25 108 PRO A N 1
ATOM 779 C CA . PRO A 1 108 ? 14.148 -6.788 6.774 1.00 88.25 108 PRO A CA 1
ATOM 780 C C . PRO A 1 108 ? 13.775 -5.392 6.251 1.00 88.25 108 PRO A C 1
ATOM 782 O O . PRO A 1 108 ? 14.494 -4.840 5.424 1.00 88.25 108 PRO A O 1
ATOM 785 N N . VAL A 1 109 ? 12.698 -4.791 6.771 1.00 87.88 109 VAL A N 1
ATOM 786 C CA . VAL A 1 109 ? 12.247 -3.436 6.404 1.00 87.88 109 VAL A CA 1
ATOM 787 C C . VAL A 1 109 ? 13.219 -2.386 6.941 1.00 87.88 109 VAL A C 1
ATOM 789 O O . VAL A 1 109 ? 13.620 -1.475 6.223 1.00 87.88 109 VAL A O 1
ATOM 792 N N . ALA A 1 110 ? 13.694 -2.556 8.175 1.00 87.19 110 ALA A N 1
ATOM 793 C CA . ALA A 1 110 ? 14.714 -1.691 8.761 1.00 87.19 110 ALA A CA 1
ATOM 794 C C . ALA A 1 110 ? 16.055 -1.735 7.996 1.00 87.19 110 ALA A C 1
ATOM 796 O O . ALA A 1 110 ? 16.855 -0.804 8.119 1.00 87.19 110 ALA A O 1
ATOM 797 N N . ALA A 1 111 ? 16.307 -2.782 7.206 1.00 91.69 111 ALA A N 1
ATOM 798 C CA . ALA A 1 111 ? 17.488 -2.933 6.354 1.00 91.69 111 ALA A CA 1
ATOM 799 C C . ALA A 1 111 ? 17.279 -2.459 4.900 1.00 91.69 111 ALA A C 1
ATOM 801 O O . ALA A 1 111 ? 18.201 -2.571 4.086 1.00 91.69 111 ALA A O 1
ATOM 802 N N . ALA A 1 112 ? 16.093 -1.947 4.559 1.00 94.44 112 ALA A N 1
ATOM 803 C CA . ALA A 1 112 ? 15.779 -1.468 3.219 1.00 94.44 112 ALA A CA 1
ATOM 804 C C . ALA A 1 112 ? 16.668 -0.290 2.782 1.00 94.44 112 ALA A C 1
ATOM 806 O O . ALA A 1 112 ? 17.169 0.490 3.601 1.00 94.44 112 ALA A O 1
ATOM 807 N N . ARG A 1 113 ? 16.836 -0.128 1.466 1.00 94.12 113 ARG A N 1
ATOM 808 C CA . ARG A 1 113 ? 17.466 1.065 0.884 1.00 94.12 113 ARG A CA 1
ATOM 809 C C . ARG A 1 113 ? 16.452 2.200 0.779 1.00 94.12 113 ARG A C 1
ATOM 811 O O . ARG A 1 113 ? 15.251 1.963 0.738 1.00 94.12 113 ARG A O 1
ATOM 818 N N . GLN A 1 114 ? 16.957 3.435 0.719 1.00 94.81 114 GLN A N 1
ATOM 819 C CA . GLN A 1 114 ? 16.128 4.647 0.708 1.00 94.81 114 GLN A CA 1
ATOM 820 C C . GLN A 1 114 ? 15.090 4.648 1.848 1.00 94.81 114 GLN A C 1
ATOM 822 O O . GLN A 1 114 ? 13.890 4.759 1.620 1.00 94.81 114 GLN A O 1
ATOM 827 N N . ARG A 1 115 ? 15.544 4.473 3.099 1.00 94.50 115 ARG A N 1
ATOM 828 C CA . ARG A 1 115 ? 14.639 4.254 4.244 1.00 94.50 115 ARG A CA 1
ATOM 829 C C . ARG A 1 115 ? 13.615 5.359 4.470 1.00 94.50 115 ARG A C 1
ATOM 831 O O . ARG A 1 115 ? 12.529 5.061 4.951 1.00 94.50 115 ARG A O 1
ATOM 838 N N . GLU A 1 116 ? 13.952 6.602 4.150 1.00 94.94 116 GLU A N 1
ATOM 839 C CA . GLU A 1 116 ? 13.009 7.722 4.243 1.00 94.94 116 GLU A CA 1
ATOM 840 C C . GLU A 1 116 ? 11.843 7.535 3.264 1.00 94.94 116 GLU A C 1
ATOM 842 O O . GLU A 1 116 ? 10.686 7.676 3.654 1.00 94.94 116 GLU A O 1
ATOM 847 N N . GLU A 1 117 ? 12.130 7.083 2.041 1.00 98.31 117 GLU A N 1
ATOM 848 C CA . GLU A 1 117 ? 11.109 6.769 1.040 1.00 98.31 117 GLU A CA 1
ATOM 849 C C . GLU A 1 117 ? 10.291 5.535 1.423 1.00 98.31 117 GLU A C 1
ATOM 851 O O . GLU A 1 117 ? 9.076 5.525 1.248 1.00 98.31 117 GLU A O 1
ATOM 856 N N . VAL A 1 118 ? 10.913 4.513 2.021 1.00 98.19 118 VAL A N 1
ATOM 857 C CA . VAL A 1 118 ? 10.179 3.348 2.551 1.00 98.19 118 VAL A CA 1
ATOM 858 C C . VAL A 1 118 ? 9.244 3.773 3.684 1.00 98.19 118 VAL A C 1
ATOM 860 O O . VAL A 1 118 ? 8.093 3.348 3.718 1.00 98.19 118 VAL A O 1
ATOM 863 N N . ALA A 1 119 ? 9.693 4.647 4.588 1.00 96.12 119 ALA A N 1
ATOM 864 C CA . ALA A 1 119 ? 8.850 5.170 5.658 1.00 96.12 119 ALA A CA 1
ATOM 865 C C . ALA A 1 119 ? 7.673 5.994 5.111 1.00 96.12 119 ALA A C 1
ATOM 867 O O . ALA A 1 119 ? 6.538 5.789 5.542 1.00 96.12 119 ALA A O 1
ATOM 868 N N . ALA A 1 120 ? 7.919 6.867 4.127 1.00 97.31 120 ALA A N 1
ATOM 869 C CA . ALA A 1 120 ? 6.873 7.640 3.459 1.00 97.31 120 ALA A CA 1
ATOM 870 C C . ALA A 1 120 ? 5.870 6.736 2.721 1.00 97.31 120 ALA A C 1
ATOM 872 O O . ALA A 1 120 ? 4.661 6.953 2.805 1.00 97.31 120 ALA A O 1
ATOM 873 N N . TYR A 1 121 ? 6.367 5.694 2.051 1.00 98.75 121 TYR A N 1
ATOM 874 C CA . TYR A 1 121 ? 5.557 4.682 1.381 1.00 98.75 121 TYR A CA 1
ATOM 875 C C . TYR A 1 121 ? 4.659 3.928 2.369 1.00 98.75 121 TYR A C 1
ATOM 877 O O . TYR A 1 121 ? 3.443 3.895 2.191 1.00 98.75 121 TYR A O 1
ATOM 885 N N . VAL A 1 122 ? 5.224 3.380 3.452 1.00 97.88 122 VAL A N 1
ATOM 886 C CA . VAL A 1 122 ? 4.463 2.632 4.467 1.00 97.88 122 VAL A CA 1
ATOM 887 C C . VAL A 1 122 ? 3.409 3.521 5.126 1.00 97.88 122 VAL A C 1
ATOM 889 O O . VAL A 1 122 ? 2.258 3.104 5.263 1.00 97.88 122 VAL A O 1
ATOM 892 N N . ALA A 1 123 ? 3.773 4.750 5.500 1.00 94.81 123 ALA A N 1
ATOM 893 C CA . ALA A 1 123 ? 2.839 5.696 6.101 1.00 94.81 123 ALA A CA 1
ATOM 894 C C . ALA A 1 123 ? 1.663 6.009 5.163 1.00 94.81 123 ALA A C 1
ATOM 896 O O . ALA A 1 123 ? 0.510 6.006 5.594 1.00 94.81 123 ALA A O 1
ATOM 897 N N . GLU A 1 124 ? 1.931 6.226 3.874 1.00 98.19 124 GLU A N 1
ATOM 898 C CA . GLU A 1 124 ? 0.882 6.524 2.901 1.00 98.19 124 GLU A CA 1
ATOM 899 C C . GLU A 1 124 ? -0.010 5.310 2.608 1.00 98.19 124 GLU A C 1
ATOM 901 O O . GLU A 1 124 ? -1.231 5.466 2.519 1.00 98.19 124 GLU A O 1
ATOM 906 N N . VAL A 1 125 ? 0.557 4.098 2.539 1.00 98.56 125 VAL A N 1
ATOM 907 C CA . VAL A 1 125 ? -0.221 2.853 2.412 1.00 98.56 125 VAL A CA 1
ATOM 908 C C . VAL A 1 125 ? -1.205 2.714 3.574 1.00 98.56 125 VAL A C 1
ATOM 910 O O . VAL A 1 125 ? -2.400 2.534 3.342 1.00 98.56 125 VAL A O 1
ATOM 913 N N . TYR A 1 126 ? -0.741 2.863 4.817 1.00 95.12 126 TYR A N 1
ATOM 914 C CA . TYR A 1 126 ? -1.605 2.749 5.997 1.00 95.12 126 TYR A CA 1
ATOM 915 C C . TYR A 1 126 ? -2.601 3.903 6.148 1.00 95.12 126 TYR A C 1
ATOM 917 O O . TYR A 1 126 ? -3.657 3.717 6.748 1.00 95.12 126 TYR A O 1
ATOM 925 N N . ARG A 1 127 ? -2.318 5.077 5.573 1.00 95.12 127 ARG A N 1
ATOM 926 C CA . ARG A 1 127 ? -3.266 6.195 5.540 1.00 95.12 127 ARG A CA 1
ATOM 927 C C . ARG A 1 127 ? -4.380 5.983 4.512 1.00 95.12 127 ARG A C 1
ATOM 929 O O . ARG A 1 127 ? -5.532 6.310 4.791 1.00 95.12 127 ARG A O 1
ATOM 936 N N . LEU A 1 128 ? -4.044 5.506 3.311 1.00 95.00 128 LEU A N 1
ATOM 937 C CA . LEU A 1 128 ? -4.939 5.554 2.150 1.00 95.00 128 LEU A CA 1
ATOM 938 C C . LEU A 1 128 ? -5.620 4.216 1.834 1.00 95.00 128 LEU A C 1
ATOM 940 O O . LEU A 1 128 ? -6.793 4.225 1.460 1.00 95.00 128 LEU A O 1
ATOM 944 N N . ALA A 1 129 ? -4.943 3.077 2.016 1.00 95.94 129 ALA A N 1
ATOM 945 C CA . ALA A 1 129 ? -5.524 1.761 1.733 1.00 95.94 129 ALA A CA 1
ATOM 946 C C . ALA A 1 129 ? -6.828 1.502 2.514 1.00 95.94 129 ALA A C 1
ATOM 948 O O . ALA A 1 129 ? -7.809 1.115 1.875 1.00 95.94 129 ALA A O 1
ATOM 949 N N . PRO A 1 130 ? -6.924 1.817 3.828 1.00 90.88 130 PRO A N 1
ATOM 950 C CA . PRO A 1 130 ? -8.164 1.605 4.576 1.00 90.88 130 PRO A CA 1
ATOM 951 C C . PRO A 1 130 ? -9.341 2.434 4.049 1.00 90.88 130 PRO A C 1
ATOM 953 O O . PRO A 1 130 ? -10.473 1.957 4.042 1.00 90.88 130 PRO A O 1
ATOM 956 N N . LEU A 1 131 ? -9.084 3.656 3.565 1.00 86.69 131 LEU A N 1
ATOM 957 C CA . LEU A 1 131 ? -10.113 4.516 2.965 1.00 86.69 131 LEU A CA 1
ATOM 958 C C . LEU A 1 131 ? -10.618 3.948 1.632 1.00 86.69 131 LEU A C 1
ATOM 960 O O . LEU A 1 131 ? -11.783 4.121 1.292 1.00 86.69 131 LEU A O 1
ATOM 964 N N . ALA A 1 132 ? -9.743 3.263 0.894 1.00 90.00 132 ALA A N 1
ATOM 965 C CA . ALA A 1 132 ? -10.067 2.556 -0.342 1.00 90.00 132 ALA A CA 1
ATOM 966 C C . ALA A 1 132 ? -10.639 1.142 -0.107 1.00 90.00 132 ALA A C 1
ATOM 968 O O . ALA A 1 132 ? -10.964 0.448 -1.068 1.00 90.00 132 ALA A O 1
ATOM 969 N N . GLY A 1 133 ? -10.727 0.690 1.150 1.00 90.00 133 GLY A N 1
ATOM 970 C CA . GLY A 1 133 ? -11.147 -0.667 1.508 1.00 90.00 133 GLY A CA 1
ATOM 971 C C . GLY A 1 133 ? -10.123 -1.763 1.190 1.00 90.00 133 GLY A C 1
ATOM 972 O O . GLY A 1 133 ? -10.479 -2.936 1.242 1.00 90.00 133 GLY A O 1
ATOM 973 N N . LEU A 1 134 ? -8.880 -1.406 0.854 1.00 96.00 134 LEU A N 1
ATOM 974 C CA . LEU A 1 134 ? -7.776 -2.342 0.629 1.00 96.00 134 LEU A CA 1
ATOM 975 C C . LEU A 1 134 ? -7.079 -2.678 1.947 1.00 96.00 134 LEU A C 1
ATOM 977 O O . LEU A 1 134 ? -6.883 -1.807 2.797 1.00 96.00 134 LEU A O 1
ATOM 981 N N . ASP A 1 135 ? -6.617 -3.919 2.079 1.00 95.50 135 ASP A N 1
ATOM 982 C CA . ASP A 1 135 ? -5.784 -4.303 3.213 1.00 95.50 135 ASP A CA 1
ATOM 983 C C . ASP A 1 135 ? -4.324 -3.829 3.033 1.00 95.50 135 ASP A C 1
ATOM 985 O O . ASP A 1 135 ? -3.600 -4.378 2.192 1.00 95.50 135 ASP A O 1
ATOM 989 N N . PRO A 1 136 ? -3.839 -2.853 3.831 1.00 96.19 136 PRO A N 1
ATOM 990 C CA . PRO A 1 136 ? -2.469 -2.364 3.743 1.00 96.19 136 PRO A CA 1
ATOM 991 C C . PRO A 1 136 ? -1.429 -3.466 3.970 1.00 96.19 136 PRO A C 1
ATOM 993 O O . PRO A 1 136 ? -0.363 -3.408 3.361 1.00 96.19 136 PRO A O 1
ATOM 996 N N . ALA A 1 137 ? -1.712 -4.501 4.772 1.00 95.38 137 ALA A N 1
ATOM 997 C CA . ALA A 1 137 ? -0.752 -5.584 4.987 1.00 95.38 137 ALA A CA 1
ATOM 998 C C . ALA A 1 137 ? -0.437 -6.341 3.689 1.00 95.38 137 ALA A C 1
ATOM 1000 O O . ALA A 1 137 ? 0.723 -6.678 3.443 1.00 95.38 137 ALA A O 1
ATOM 1001 N N . VAL A 1 138 ? -1.446 -6.573 2.841 1.00 97.00 138 VAL A N 1
ATOM 1002 C CA . VAL A 1 138 ? -1.270 -7.218 1.529 1.00 97.00 138 VAL A CA 1
ATOM 1003 C C . VAL A 1 138 ? -0.443 -6.329 0.605 1.00 97.00 138 VAL A C 1
ATOM 1005 O O . VAL A 1 138 ? 0.482 -6.817 -0.038 1.00 97.00 138 VAL A O 1
ATOM 1008 N N . VAL A 1 139 ? -0.711 -5.021 0.597 1.00 98.19 139 VAL A N 1
ATOM 1009 C CA . VAL A 1 139 ? 0.034 -4.034 -0.205 1.00 98.19 139 VAL A CA 1
ATOM 1010 C C . VAL A 1 139 ? 1.517 -4.006 0.192 1.00 98.19 139 VAL A C 1
ATOM 1012 O O . VAL A 1 139 ? 2.400 -4.039 -0.668 1.00 98.19 139 VAL A O 1
ATOM 1015 N N . ILE A 1 140 ? 1.806 -4.002 1.498 1.00 98.12 140 ILE A N 1
ATOM 1016 C CA . ILE A 1 140 ? 3.175 -4.062 2.029 1.00 98.12 140 ILE A CA 1
ATOM 1017 C C . ILE A 1 140 ? 3.852 -5.389 1.674 1.00 98.12 140 ILE A C 1
ATOM 1019 O O . ILE A 1 140 ? 4.989 -5.377 1.207 1.00 98.12 140 ILE A O 1
ATOM 1023 N N . ALA A 1 141 ? 3.174 -6.524 1.865 1.00 97.19 141 ALA A N 1
ATOM 1024 C CA . ALA A 1 141 ? 3.728 -7.842 1.561 1.00 97.19 141 ALA A CA 1
ATOM 1025 C C . ALA A 1 141 ? 4.033 -8.009 0.065 1.00 97.19 141 ALA A C 1
ATOM 1027 O O . ALA A 1 141 ? 5.097 -8.514 -0.294 1.00 97.19 141 ALA A O 1
ATOM 1028 N N . GLN A 1 142 ? 3.133 -7.533 -0.799 1.00 97.81 142 GLN A N 1
ATOM 1029 C CA . GLN A 1 142 ? 3.341 -7.499 -2.242 1.00 97.81 142 GLN A CA 1
ATOM 1030 C C . GLN A 1 142 ? 4.552 -6.634 -2.596 1.00 97.81 142 GLN A C 1
ATOM 1032 O O . GLN A 1 142 ? 5.433 -7.086 -3.320 1.00 97.81 142 GLN A O 1
ATOM 1037 N N . SER A 1 143 ? 4.643 -5.421 -2.046 1.00 98.19 143 SER A N 1
ATOM 1038 C CA . SER A 1 143 ? 5.763 -4.531 -2.352 1.00 98.19 143 SER A CA 1
ATOM 1039 C C . SER A 1 143 ? 7.103 -5.091 -1.870 1.00 98.19 143 SER A C 1
ATOM 1041 O O . SER A 1 143 ? 8.090 -5.063 -2.606 1.00 98.19 143 SER A O 1
ATOM 1043 N N . ALA A 1 144 ? 7.135 -5.689 -0.676 1.00 97.50 144 ALA A N 1
ATOM 1044 C CA . ALA A 1 144 ? 8.314 -6.375 -0.162 1.00 97.50 144 ALA A CA 1
ATOM 1045 C C . ALA A 1 144 ? 8.753 -7.534 -1.073 1.00 97.50 144 ALA A C 1
ATOM 1047 O O . ALA A 1 144 ? 9.952 -7.710 -1.287 1.00 97.50 144 ALA A O 1
ATOM 1048 N N . LEU A 1 145 ? 7.808 -8.304 -1.625 1.00 97.00 145 LEU A N 1
ATOM 1049 C CA . LEU A 1 145 ? 8.106 -9.384 -2.569 1.00 97.00 145 LEU A CA 1
ATOM 1050 C C . LEU A 1 145 ? 8.720 -8.840 -3.862 1.00 97.00 145 LEU A C 1
ATOM 1052 O O . LEU A 1 145 ? 9.826 -9.228 -4.230 1.00 97.00 145 LEU A O 1
ATOM 1056 N N . GLU A 1 146 ? 8.014 -7.919 -4.514 1.00 96.12 146 GLU A N 1
ATOM 1057 C CA . GLU A 1 146 ? 8.356 -7.375 -5.835 1.00 96.12 146 GLU A CA 1
ATOM 1058 C C . GLU A 1 146 ? 9.697 -6.645 -5.849 1.00 96.12 146 GLU A C 1
ATOM 1060 O O . GLU A 1 146 ? 10.443 -6.666 -6.825 1.00 96.12 146 GLU A O 1
ATOM 1065 N N . THR A 1 147 ? 10.031 -5.997 -4.738 1.00 96.06 147 THR A N 1
ATOM 1066 C CA . THR A 1 147 ? 11.243 -5.183 -4.639 1.00 96.06 147 THR A CA 1
ATOM 1067 C C . THR A 1 147 ? 12.403 -5.907 -3.964 1.00 96.06 147 THR A C 1
ATOM 1069 O O . THR A 1 147 ? 13.478 -5.314 -3.814 1.00 96.06 147 THR A O 1
ATOM 1072 N N . GLY A 1 148 ? 12.199 -7.153 -3.521 1.00 95.81 148 GLY A N 1
ATOM 1073 C CA . GLY A 1 148 ? 13.162 -7.882 -2.702 1.00 95.81 148 GLY A CA 1
ATOM 1074 C C . GLY A 1 148 ? 13.508 -7.120 -1.422 1.00 95.81 148 GLY A C 1
ATOM 1075 O O . GLY A 1 148 ? 14.681 -6.863 -1.163 1.00 95.81 148 GLY A O 1
ATOM 1076 N N . TRP A 1 149 ? 12.495 -6.726 -0.647 1.00 96.25 149 TRP A N 1
ATOM 1077 C CA . TRP A 1 149 ? 12.608 -5.880 0.549 1.00 96.25 149 TRP A CA 1
ATOM 1078 C C . TRP A 1 149 ? 13.176 -4.483 0.265 1.00 96.25 149 TRP A C 1
ATOM 1080 O O . TRP A 1 149 ? 14.054 -4.000 0.982 1.00 96.25 149 TRP A O 1
ATOM 1090 N N . TRP A 1 150 ? 12.673 -3.833 -0.788 1.00 97.56 150 TRP A N 1
ATOM 1091 C CA . TRP A 1 150 ? 13.078 -2.491 -1.223 1.00 97.56 150 TRP A CA 1
ATOM 1092 C C . TRP A 1 150 ? 14.589 -2.385 -1.499 1.00 97.56 150 TRP A C 1
ATOM 1094 O O . TRP A 1 150 ? 15.228 -1.364 -1.241 1.00 97.56 150 TRP A O 1
ATOM 1104 N N . GLN A 1 151 ? 15.181 -3.468 -2.018 1.00 96.31 151 GLN A N 1
ATOM 1105 C CA . GLN A 1 151 ? 16.600 -3.542 -2.396 1.00 96.31 151 GLN A CA 1
ATOM 1106 C C . GLN A 1 151 ? 16.815 -3.441 -3.913 1.00 96.31 151 GLN A C 1
ATOM 1108 O O . GLN A 1 151 ? 17.917 -3.101 -4.346 1.00 96.31 151 GLN A O 1
ATOM 1113 N N . SER A 1 152 ? 15.794 -3.776 -4.711 1.00 94.88 152 SER A N 1
ATOM 1114 C CA . SER A 1 152 ? 15.889 -3.863 -6.174 1.00 94.88 152 SER A CA 1
ATOM 1115 C C . SER A 1 152 ? 16.193 -2.514 -6.847 1.00 94.88 152 SER A C 1
ATOM 1117 O O . SER A 1 152 ? 15.764 -1.478 -6.336 1.00 94.88 152 SER A O 1
ATOM 1119 N N . PRO A 1 153 ? 16.830 -2.510 -8.036 1.00 93.75 153 PRO A N 1
ATOM 1120 C CA . PRO A 1 153 ? 17.004 -1.306 -8.856 1.00 93.75 153 PRO A CA 1
ATOM 1121 C C . PRO A 1 153 ? 15.690 -0.587 -9.186 1.00 93.75 153 PRO A C 1
ATOM 1123 O O . PRO A 1 153 ? 15.631 0.638 -9.138 1.00 93.75 153 PRO A O 1
ATOM 1126 N N . ALA A 1 154 ? 14.611 -1.340 -9.432 1.00 94.25 154 ALA A N 1
ATOM 1127 C CA . ALA A 1 154 ? 13.284 -0.777 -9.682 1.00 94.25 154 ALA A CA 1
ATOM 1128 C C . ALA A 1 154 ? 12.824 0.131 -8.526 1.00 94.25 154 ALA A C 1
ATOM 1130 O O . ALA A 1 154 ? 12.299 1.218 -8.758 1.00 94.25 154 ALA A O 1
ATOM 1131 N N . TRP A 1 155 ? 13.101 -0.255 -7.279 1.00 96.81 155 TRP A N 1
ATOM 1132 C CA . TRP A 1 155 ? 12.905 0.634 -6.139 1.00 96.81 155 TRP A CA 1
ATOM 1133 C C . TRP A 1 155 ? 14.002 1.697 -6.044 1.00 96.81 155 TRP A C 1
ATOM 1135 O O . TRP A 1 155 ? 13.710 2.884 -5.948 1.00 96.81 155 TRP A O 1
ATOM 1145 N N . THR A 1 156 ? 15.276 1.301 -6.068 1.00 96.75 156 THR A N 1
ATOM 1146 C CA . THR A 1 156 ? 16.362 2.206 -5.680 1.00 96.75 156 THR A CA 1
ATOM 1147 C C . THR A 1 156 ? 16.642 3.322 -6.680 1.00 96.75 156 THR A C 1
ATOM 1149 O O . THR A 1 156 ? 17.273 4.303 -6.302 1.00 96.75 156 THR A O 1
ATOM 1152 N N . GLU A 1 157 ? 16.207 3.175 -7.926 1.00 95.00 157 GLU A N 1
ATOM 1153 C CA . GLU A 1 157 ? 16.433 4.151 -8.997 1.00 95.00 157 GLU A CA 1
ATOM 1154 C C . GLU A 1 157 ? 15.132 4.825 -9.446 1.00 95.00 157 GLU A C 1
ATOM 1156 O O . GLU A 1 157 ? 15.164 5.948 -9.948 1.00 95.00 157 GLU A O 1
ATOM 1161 N N . HIS A 1 158 ? 13.986 4.169 -9.233 1.00 96.50 158 HIS A N 1
ATOM 1162 C CA . HIS A 1 158 ? 12.702 4.633 -9.756 1.00 96.50 158 HIS A CA 1
ATOM 1163 C C . HIS A 1 158 ? 11.582 4.720 -8.714 1.00 96.50 158 HIS A C 1
ATOM 1165 O O . HIS A 1 158 ? 10.517 5.251 -9.014 1.00 96.50 158 HIS A O 1
ATOM 1171 N N . LEU A 1 159 ? 11.788 4.222 -7.493 1.00 97.75 159 LEU A N 1
ATOM 1172 C CA . LEU A 1 159 ? 10.741 4.100 -6.474 1.00 97.75 159 LEU A CA 1
ATOM 1173 C C . LEU A 1 159 ? 9.522 3.307 -6.972 1.00 97.75 159 LEU A C 1
ATOM 1175 O O . LEU A 1 159 ? 8.393 3.599 -6.594 1.00 97.75 159 LEU A O 1
ATOM 1179 N N . ASN A 1 160 ? 9.737 2.293 -7.817 1.00 97.44 160 ASN A N 1
ATOM 1180 C CA . ASN A 1 160 ? 8.676 1.388 -8.247 1.00 97.44 160 ASN A CA 1
ATOM 1181 C C . ASN A 1 160 ? 8.420 0.333 -7.167 1.00 97.44 160 ASN A C 1
ATOM 1183 O O . ASN A 1 160 ? 9.290 -0.512 -6.934 1.00 97.44 160 ASN A O 1
ATOM 1187 N N . PRO A 1 161 ? 7.257 0.353 -6.499 1.00 97.38 161 PRO A N 1
ATOM 1188 C CA . PRO A 1 161 ? 7.036 -0.484 -5.332 1.00 97.38 161 PRO A CA 1
ATOM 1189 C C . PRO A 1 161 ? 6.561 -1.894 -5.691 1.00 97.38 161 PRO A C 1
ATOM 1191 O O . PRO A 1 161 ? 6.563 -2.746 -4.811 1.00 97.38 161 PRO A O 1
ATOM 1194 N N . ALA A 1 162 ? 6.132 -2.148 -6.933 1.00 95.31 162 ALA A N 1
ATOM 1195 C CA . ALA A 1 162 ? 5.481 -3.407 -7.298 1.00 95.31 162 ALA A CA 1
ATOM 1196 C C . ALA A 1 162 ? 5.701 -3.827 -8.760 1.00 95.31 162 ALA A C 1
ATOM 1198 O O . ALA A 1 162 ? 4.820 -4.426 -9.375 1.00 95.31 162 ALA A O 1
ATOM 1199 N N . GLY A 1 163 ? 6.841 -3.441 -9.343 1.00 91.12 163 GLY A N 1
ATOM 1200 C CA . GLY A 1 163 ? 7.181 -3.774 -10.731 1.00 91.12 163 GLY A CA 1
ATOM 1201 C C . GLY A 1 163 ? 6.190 -3.222 -11.763 1.00 91.12 163 GLY A C 1
ATOM 1202 O O . GLY A 1 163 ? 6.089 -3.744 -12.873 1.00 91.12 163 GLY A O 1
ATOM 1203 N N . ILE A 1 164 ? 5.440 -2.168 -11.422 1.00 91.06 164 ILE A N 1
ATOM 1204 C CA . ILE A 1 164 ? 4.343 -1.652 -12.245 1.00 91.06 164 ILE A CA 1
ATOM 1205 C C . ILE A 1 164 ? 4.901 -1.214 -13.600 1.00 91.06 164 ILE A C 1
ATOM 1207 O O . ILE A 1 164 ? 5.769 -0.343 -13.683 1.00 91.06 164 ILE A O 1
ATOM 1211 N N . GLY A 1 165 ? 4.398 -1.840 -14.663 1.00 84.56 165 GLY A N 1
ATOM 1212 C CA . GLY A 1 165 ? 4.787 -1.552 -16.044 1.00 84.56 165 GLY A CA 1
ATOM 1213 C C . GLY A 1 165 ? 6.066 -2.237 -16.530 1.00 84.56 165 GLY A C 1
ATOM 1214 O O . GLY A 1 165 ? 6.350 -2.157 -17.724 1.00 84.56 165 GLY A O 1
ATOM 1215 N N . ILE A 1 166 ? 6.789 -2.961 -15.673 1.00 84.81 166 ILE A N 1
ATOM 1216 C CA . ILE A 1 166 ? 7.952 -3.756 -16.082 1.00 84.81 166 ILE A CA 1
ATOM 1217 C C . ILE A 1 166 ? 7.438 -5.086 -16.639 1.00 84.81 166 ILE A C 1
ATOM 1219 O O . ILE A 1 166 ? 6.953 -5.941 -15.907 1.00 84.81 166 ILE A O 1
ATOM 1223 N N . THR A 1 167 ? 7.494 -5.243 -17.962 1.00 77.56 167 THR A N 1
ATOM 1224 C CA . THR A 1 167 ? 6.966 -6.437 -18.659 1.00 77.56 167 THR A CA 1
ATOM 1225 C C . THR A 1 167 ? 8.058 -7.328 -19.253 1.00 77.56 167 THR A C 1
ATOM 1227 O O . THR A 1 167 ? 7.776 -8.448 -19.670 1.00 77.56 167 THR A O 1
ATOM 1230 N N . SER A 1 168 ? 9.300 -6.845 -19.288 1.00 74.75 168 SER A N 1
ATOM 1231 C CA . SER A 1 168 ? 10.510 -7.584 -19.664 1.00 74.75 168 SER A CA 1
ATOM 1232 C C . SER A 1 168 ? 11.748 -6.826 -19.168 1.00 74.75 168 SER A C 1
ATOM 1234 O O . SER A 1 168 ? 11.629 -5.676 -18.743 1.00 74.75 168 SER A O 1
ATOM 1236 N N . GLU A 1 169 ? 12.930 -7.441 -19.255 1.00 73.25 169 GLU A N 1
ATOM 1237 C CA . GLU A 1 169 ? 14.211 -6.824 -18.860 1.00 73.25 169 GLU A CA 1
ATOM 1238 C C . GLU A 1 169 ? 14.575 -5.574 -19.685 1.00 73.25 169 GLU A C 1
ATOM 1240 O O . GLU A 1 169 ? 15.366 -4.747 -19.242 1.00 73.25 169 GLU A O 1
ATOM 1245 N N . GLU A 1 170 ? 13.985 -5.412 -20.872 1.00 75.19 170 GLU A N 1
ATOM 1246 C CA . GLU A 1 170 ? 14.246 -4.283 -21.774 1.00 75.19 170 GLU A CA 1
ATOM 1247 C C . GLU A 1 170 ? 13.386 -3.047 -21.454 1.00 75.19 170 GLU A C 1
ATOM 1249 O O . GLU A 1 170 ? 13.655 -1.952 -21.955 1.00 75.19 170 GLU A O 1
ATOM 1254 N N . VAL A 1 171 ? 12.337 -3.199 -20.636 1.00 78.12 171 VAL A N 1
ATOM 1255 C CA . VAL A 1 171 ? 11.409 -2.108 -20.320 1.00 78.12 171 VAL A CA 1
ATOM 1256 C C . VAL A 1 171 ? 11.898 -1.342 -19.099 1.00 78.12 171 VAL A C 1
ATOM 1258 O O . VAL A 1 171 ? 11.928 -1.863 -17.985 1.00 78.12 171 VAL A O 1
ATOM 1261 N N . VAL A 1 172 ? 12.226 -0.068 -19.311 1.00 80.38 172 VAL A N 1
ATOM 1262 C CA . VAL A 1 172 ? 12.597 0.857 -18.236 1.00 80.38 172 VAL A CA 1
ATOM 1263 C C . VAL A 1 172 ? 11.410 1.057 -17.295 1.00 80.38 172 VAL A C 1
ATOM 1265 O O . VAL A 1 172 ? 10.288 1.323 -17.733 1.00 80.38 172 VAL A O 1
ATOM 1268 N N . SER A 1 173 ? 11.668 0.952 -15.992 1.00 87.25 173 SER A N 1
ATOM 1269 C CA . SER A 1 173 ? 10.667 1.214 -14.962 1.00 87.25 173 SER A CA 1
ATOM 1270 C C . SER A 1 173 ? 10.143 2.648 -15.048 1.00 87.25 173 SER A C 1
ATOM 1272 O O . SER A 1 173 ? 10.899 3.592 -15.274 1.00 87.25 173 SER A O 1
ATOM 1274 N N . SER A 1 174 ? 8.849 2.827 -14.780 1.00 90.19 174 SER 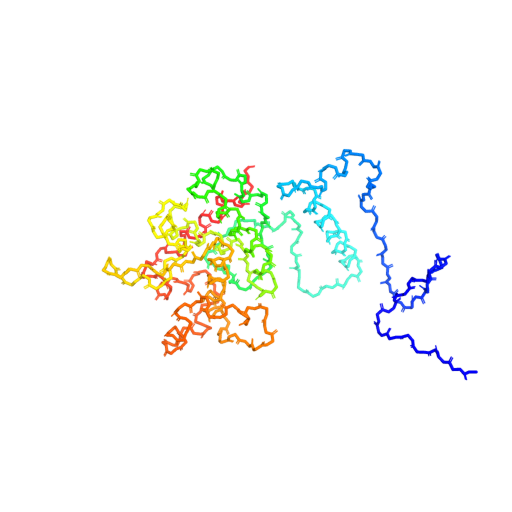A N 1
ATOM 1275 C CA . SER A 1 174 ? 8.323 4.155 -14.445 1.00 90.19 174 SER A CA 1
ATOM 1276 C C . SER A 1 174 ? 8.914 4.643 -13.123 1.00 90.19 174 SER A C 1
ATOM 1278 O O . SER A 1 174 ? 9.263 3.812 -12.281 1.00 90.19 174 SER A O 1
ATOM 1280 N N . SER A 1 175 ? 9.026 5.967 -12.966 1.00 94.12 175 SER A N 1
ATOM 1281 C CA . SER A 1 175 ? 9.577 6.609 -11.769 1.00 94.12 175 SER A CA 1
ATOM 1282 C C . SER A 1 175 ? 8.539 7.442 -11.026 1.00 94.12 175 SER A C 1
ATOM 1284 O O . SER A 1 175 ? 7.751 8.149 -11.656 1.00 94.12 175 SER A O 1
ATOM 1286 N N . TRP A 1 176 ? 8.611 7.436 -9.696 1.00 97.31 176 TRP A N 1
ATOM 1287 C CA . TRP A 1 176 ? 7.800 8.283 -8.818 1.00 97.31 176 TRP A CA 1
ATOM 1288 C C . TRP A 1 176 ? 8.662 9.309 -8.080 1.00 97.31 176 TRP A C 1
ATOM 1290 O O . TRP A 1 176 ? 9.857 9.102 -7.882 1.00 97.31 176 TRP A O 1
ATOM 1300 N N . GLN A 1 177 ? 8.058 10.438 -7.692 1.00 95.75 177 GLN A N 1
ATOM 1301 C CA . GLN A 1 177 ? 8.775 11.547 -7.044 1.00 95.75 177 GLN A CA 1
ATOM 1302 C C . GLN A 1 177 ? 9.185 11.243 -5.597 1.00 95.75 177 GLN A C 1
ATOM 1304 O O . GLN A 1 177 ? 10.087 11.890 -5.076 1.00 95.75 177 GLN A O 1
ATOM 1309 N N . GLY A 1 178 ? 8.514 10.285 -4.958 1.00 97.81 178 GLY A N 1
ATOM 1310 C CA . GLY A 1 178 ? 8.752 9.880 -3.578 1.00 97.81 178 GLY A CA 1
ATOM 1311 C C . GLY A 1 178 ? 7.902 8.667 -3.204 1.00 97.81 178 GLY A C 1
ATOM 1312 O O . GLY A 1 178 ? 6.979 8.282 -3.931 1.00 97.81 178 GLY A O 1
ATOM 1313 N N . GLY A 1 179 ? 8.178 8.083 -2.041 1.00 98.19 179 GLY A N 1
ATOM 1314 C CA . GLY A 1 179 ? 7.521 6.879 -1.539 1.00 98.19 179 GLY A CA 1
ATOM 1315 C C . GLY A 1 179 ? 6.007 7.027 -1.387 1.00 98.19 179 GLY A C 1
ATOM 1316 O O . GLY A 1 179 ? 5.269 6.077 -1.636 1.00 98.19 179 GLY A O 1
ATOM 1317 N N . ALA A 1 180 ? 5.515 8.226 -1.062 1.00 98.50 180 ALA A N 1
ATOM 1318 C CA . ALA A 1 180 ? 4.077 8.488 -0.998 1.00 98.50 180 ALA A CA 1
ATOM 1319 C C . ALA A 1 180 ? 3.398 8.382 -2.379 1.00 98.50 180 ALA A C 1
ATOM 1321 O O . ALA A 1 180 ? 2.317 7.809 -2.497 1.00 98.50 180 ALA A O 1
ATOM 1322 N N . ASP A 1 181 ? 4.033 8.885 -3.440 1.00 98.62 181 ASP A N 1
ATOM 1323 C CA . ASP A 1 181 ? 3.490 8.769 -4.799 1.00 98.62 181 ASP A CA 1
ATOM 1324 C C . ASP A 1 181 ? 3.569 7.332 -5.316 1.00 98.62 181 ASP A C 1
ATOM 1326 O O . ASP A 1 181 ? 2.617 6.854 -5.933 1.00 98.62 181 ASP A O 1
ATOM 1330 N N . ALA A 1 182 ? 4.645 6.617 -4.977 1.00 98.56 182 ALA A N 1
ATOM 1331 C CA . ALA A 1 182 ? 4.767 5.187 -5.233 1.00 98.56 182 ALA A CA 1
ATOM 1332 C C . ALA A 1 182 ? 3.625 4.392 -4.566 1.00 98.56 182 ALA A C 1
ATOM 1334 O O . ALA A 1 182 ? 2.963 3.584 -5.219 1.00 98.56 182 ALA A O 1
ATOM 1335 N N . ALA A 1 183 ? 3.329 4.671 -3.289 1.00 98.75 183 ALA A N 1
ATOM 1336 C CA . ALA A 1 183 ? 2.229 4.042 -2.556 1.00 98.75 183 ALA A CA 1
ATOM 1337 C C . ALA A 1 183 ? 0.879 4.283 -3.236 1.00 98.75 183 ALA A C 1
ATOM 1339 O O . ALA A 1 183 ? 0.130 3.341 -3.488 1.00 98.75 183 ALA A O 1
ATOM 1340 N N . ARG A 1 184 ? 0.581 5.538 -3.584 1.00 98.75 184 ARG A N 1
ATOM 1341 C CA . ARG A 1 184 ? -0.659 5.907 -4.281 1.00 98.75 184 ARG A CA 1
ATOM 1342 C C . ARG A 1 184 ? -0.808 5.169 -5.608 1.00 98.75 184 ARG A C 1
ATOM 1344 O O . ARG A 1 184 ? -1.889 4.656 -5.886 1.00 98.75 184 ARG A O 1
ATOM 1351 N N . ALA A 1 185 ? 0.264 5.075 -6.393 1.00 98.50 185 ALA A N 1
ATOM 1352 C CA . ALA A 1 185 ? 0.247 4.375 -7.672 1.00 98.50 185 ALA A CA 1
ATOM 1353 C C . ALA A 1 185 ? -0.012 2.872 -7.518 1.00 98.50 185 ALA A C 1
ATOM 1355 O O . ALA A 1 185 ? -0.849 2.321 -8.233 1.00 98.50 185 ALA A O 1
ATOM 1356 N N . GLN A 1 186 ? 0.632 2.209 -6.550 1.00 98.56 186 GLN A N 1
ATOM 1357 C CA . GLN A 1 186 ? 0.347 0.799 -6.277 1.00 98.56 186 GLN A CA 1
ATOM 1358 C C . GLN A 1 186 ? -1.084 0.584 -5.790 1.00 98.56 186 GLN A C 1
ATOM 1360 O O . GLN A 1 186 ? -1.729 -0.362 -6.233 1.00 98.56 186 GLN A O 1
ATOM 1365 N N . LEU A 1 187 ? -1.598 1.453 -4.916 1.00 98.81 187 LEU A N 1
ATOM 1366 C CA . LEU A 1 187 ? -2.976 1.357 -4.431 1.00 98.81 187 LEU A CA 1
ATOM 1367 C C . LEU A 1 187 ? -3.989 1.521 -5.565 1.00 98.81 187 LEU A C 1
ATOM 1369 O O . LEU A 1 187 ? -4.947 0.755 -5.627 1.00 98.81 187 LEU A O 1
ATOM 1373 N N . VAL A 1 188 ? -3.763 2.467 -6.480 1.00 98.69 188 VAL A N 1
ATOM 1374 C CA . VAL A 1 188 ? -4.570 2.625 -7.699 1.00 98.69 188 VAL A CA 1
ATOM 1375 C C . VAL A 1 188 ? -4.537 1.347 -8.537 1.00 98.69 188 VAL A C 1
ATOM 1377 O O . VAL A 1 188 ? -5.599 0.829 -8.891 1.00 98.69 188 VAL A O 1
ATOM 1380 N N . HIS A 1 189 ? -3.343 0.807 -8.807 1.00 98.00 189 HIS A N 1
ATOM 1381 C CA . HIS A 1 189 ? -3.202 -0.379 -9.652 1.00 98.00 189 HIS A CA 1
ATOM 1382 C C . HIS A 1 189 ? -3.855 -1.611 -9.013 1.00 98.00 189 HIS A C 1
ATOM 1384 O O . HIS A 1 189 ? -4.626 -2.321 -9.657 1.00 98.00 189 HIS A O 1
ATOM 1390 N N . LEU A 1 190 ? -3.610 -1.845 -7.722 1.00 98.38 190 LEU A N 1
ATOM 1391 C CA . LEU A 1 190 ? -4.181 -2.979 -7.000 1.00 98.38 190 LEU A CA 1
ATOM 1392 C C . LEU A 1 190 ? -5.700 -2.856 -6.857 1.00 98.38 190 LEU A C 1
ATOM 1394 O O . LEU A 1 190 ? -6.403 -3.846 -7.049 1.00 98.38 190 LEU A O 1
ATOM 1398 N N . TYR A 1 191 ? -6.225 -1.655 -6.592 1.00 98.50 191 TYR A N 1
ATOM 1399 C CA . TYR A 1 191 ? -7.669 -1.433 -6.541 1.00 98.50 191 TYR A CA 1
ATOM 1400 C C . TYR A 1 191 ? -8.336 -1.743 -7.883 1.00 98.50 191 TYR A C 1
ATOM 1402 O O . TYR A 1 191 ? -9.386 -2.382 -7.904 1.00 98.50 191 TYR A O 1
ATOM 1410 N N . LEU A 1 192 ? -7.722 -1.348 -9.006 1.00 98.19 192 LEU A N 1
ATOM 1411 C CA . LEU A 1 192 ? -8.246 -1.672 -10.332 1.00 98.19 192 LEU A CA 1
ATOM 1412 C C . LEU A 1 192 ? -8.428 -3.187 -10.499 1.00 98.19 192 LEU A C 1
ATOM 1414 O O . LEU A 1 192 ? -9.486 -3.632 -10.945 1.00 98.19 192 LEU A O 1
ATOM 1418 N N . TYR A 1 193 ? -7.440 -3.986 -10.095 1.00 97.81 193 TYR A N 1
ATOM 1419 C CA . TYR A 1 193 ? -7.543 -5.449 -10.134 1.00 97.81 193 TYR A CA 1
ATOM 1420 C C . TYR A 1 193 ? -8.604 -5.971 -9.162 1.00 97.81 193 TYR A C 1
ATOM 1422 O O . TYR A 1 193 ? -9.354 -6.877 -9.521 1.00 97.81 193 TYR A O 1
ATOM 1430 N N . ALA A 1 194 ? -8.693 -5.370 -7.974 1.00 97.56 194 ALA A N 1
ATOM 1431 C CA . ALA A 1 194 ? -9.585 -5.783 -6.897 1.00 97.56 194 ALA A CA 1
ATOM 1432 C C . ALA A 1 194 ? -11.074 -5.531 -7.181 1.00 97.56 194 ALA A C 1
ATOM 1434 O O . ALA A 1 194 ? -11.924 -6.394 -6.955 1.00 97.56 194 ALA A O 1
ATOM 1435 N N . ALA A 1 195 ? -11.392 -4.331 -7.664 1.00 96.44 195 ALA A N 1
ATOM 1436 C CA . ALA A 1 195 ? -12.751 -3.798 -7.717 1.00 96.44 195 ALA A CA 1
ATOM 1437 C C . ALA A 1 195 ? -13.179 -3.342 -9.119 1.00 96.44 195 ALA A C 1
ATOM 1439 O O . ALA A 1 195 ? -14.374 -3.289 -9.405 1.00 96.44 195 ALA A O 1
ATOM 1440 N N . GLY A 1 196 ? -12.225 -3.039 -10.003 1.00 97.31 196 GLY A N 1
ATOM 1441 C CA . GLY A 1 196 ? -12.494 -2.473 -11.323 1.00 97.31 196 GLY A CA 1
ATOM 1442 C C . GLY A 1 196 ? -12.235 -0.965 -11.397 1.00 97.31 196 GLY A C 1
ATOM 1443 O O . GLY A 1 196 ? -11.459 -0.437 -10.599 1.00 97.31 196 GLY A O 1
ATOM 1444 N N . PRO A 1 197 ? -12.824 -0.268 -12.388 1.00 97.81 197 PRO A N 1
ATOM 1445 C CA . PRO A 1 197 ? -12.618 1.165 -12.575 1.00 97.81 197 PRO A CA 1
ATOM 1446 C C . PRO A 1 197 ? -12.908 1.960 -11.299 1.00 97.81 197 PRO A C 1
ATOM 1448 O O . PRO A 1 197 ? -13.948 1.770 -10.672 1.00 97.81 197 PRO A O 1
ATOM 1451 N N . ILE A 1 198 ? -12.012 2.881 -10.953 1.00 97.88 198 ILE A N 1
ATOM 1452 C CA . ILE A 1 198 ? -12.125 3.774 -9.800 1.00 97.88 198 ILE A CA 1
ATOM 1453 C C . ILE A 1 198 ? -13.203 4.841 -10.076 1.00 97.88 198 ILE A C 1
ATOM 1455 O O . ILE A 1 198 ? -13.056 5.615 -11.027 1.00 97.88 198 ILE A O 1
ATOM 1459 N N . PRO A 1 199 ? -14.275 4.915 -9.261 1.00 96.19 199 PRO A N 1
ATOM 1460 C CA . PRO A 1 199 ? -15.281 5.973 -9.357 1.00 96.19 199 PRO A CA 1
ATOM 1461 C C . PRO A 1 199 ? -14.704 7.366 -9.076 1.00 96.19 199 PRO A C 1
ATOM 1463 O O . PRO A 1 199 ? -13.745 7.506 -8.322 1.00 96.19 199 PRO A O 1
ATOM 1466 N N . ALA A 1 200 ? -15.313 8.414 -9.635 1.00 94.50 200 ALA A N 1
ATOM 1467 C CA . ALA A 1 200 ? -14.817 9.790 -9.504 1.00 94.50 200 ALA A CA 1
ATOM 1468 C C . ALA A 1 200 ? -14.838 10.337 -8.060 1.00 94.50 200 ALA A C 1
ATOM 1470 O O . ALA A 1 200 ? -14.055 11.223 -7.729 1.00 94.50 200 ALA A O 1
ATOM 1471 N N . ASP A 1 201 ? -15.725 9.820 -7.212 1.00 93.19 201 ASP A N 1
ATOM 1472 C CA . ASP A 1 201 ? -15.869 10.166 -5.794 1.00 93.19 201 ASP A CA 1
ATOM 1473 C C . ASP A 1 201 ? -15.039 9.266 -4.861 1.00 93.19 201 ASP A C 1
ATOM 1475 O O . ASP A 1 201 ? -15.046 9.446 -3.643 1.00 93.19 201 ASP A O 1
ATOM 1479 N N . HIS A 1 202 ? -14.294 8.309 -5.414 1.00 96.12 202 HIS A N 1
ATOM 1480 C CA . HIS A 1 202 ? -13.483 7.383 -4.636 1.00 96.12 202 HIS A CA 1
ATOM 1481 C C . HIS A 1 202 ? -12.200 8.053 -4.099 1.00 96.12 202 HIS A C 1
ATOM 1483 O O . HIS A 1 202 ? -11.575 8.836 -4.818 1.00 96.12 202 HIS A O 1
ATOM 1489 N N . PRO A 1 203 ? -11.700 7.693 -2.896 1.00 95.31 203 PRO A N 1
ATOM 1490 C CA . PRO A 1 203 ? -10.474 8.275 -2.326 1.00 95.31 203 PRO A CA 1
ATOM 1491 C C . PRO A 1 203 ? -9.214 8.140 -3.194 1.00 95.31 203 PRO A C 1
ATOM 1493 O O . PRO A 1 203 ? -8.277 8.921 -3.044 1.00 95.31 203 PRO A O 1
ATOM 1496 N N . LEU A 1 204 ? -9.179 7.155 -4.098 1.00 97.75 204 LEU A N 1
ATOM 1497 C CA . LEU A 1 204 ? -8.073 6.953 -5.043 1.00 97.75 204 LEU A CA 1
ATOM 1498 C C . LEU A 1 204 ? -8.201 7.761 -6.343 1.00 97.75 204 LEU A C 1
ATOM 1500 O O . LEU A 1 204 ? -7.227 7.853 -7.086 1.00 97.75 204 LEU A O 1
ATOM 1504 N N . ALA A 1 205 ? -9.363 8.358 -6.628 1.00 98.19 205 ALA A N 1
ATOM 1505 C CA . ALA A 1 205 ? -9.619 9.066 -7.884 1.00 98.19 205 ALA A CA 1
ATOM 1506 C C . ALA A 1 205 ? -8.592 10.176 -8.197 1.00 98.19 205 ALA A C 1
ATOM 1508 O O . ALA A 1 205 ? -8.127 10.232 -9.338 1.00 98.19 205 ALA A O 1
ATOM 1509 N N . PRO A 1 206 ? -8.142 11.004 -7.226 1.00 98.38 206 PRO A N 1
ATOM 1510 C CA . PRO A 1 206 ? -7.136 12.038 -7.489 1.00 98.38 206 PRO A CA 1
ATOM 1511 C C . PRO A 1 206 ? -5.769 11.492 -7.919 1.00 98.38 206 PRO A C 1
ATOM 1513 O O . PRO A 1 206 ? -4.944 12.240 -8.438 1.00 98.38 206 PRO A O 1
ATOM 1516 N N . TYR A 1 207 ? -5.513 10.204 -7.683 1.00 98.44 207 TYR A N 1
ATOM 1517 C CA . TYR A 1 207 ? -4.208 9.580 -7.863 1.00 98.44 207 TYR A CA 1
ATOM 1518 C C . TYR A 1 207 ? -4.134 8.667 -9.086 1.00 98.44 207 TYR A C 1
ATOM 1520 O O . TYR A 1 207 ? -3.065 8.131 -9.358 1.00 98.44 207 TYR A O 1
ATOM 1528 N N . VAL A 1 208 ? -5.223 8.509 -9.848 1.00 98.19 208 VAL A N 1
ATOM 1529 C CA . VAL A 1 208 ? -5.275 7.621 -11.026 1.00 98.19 208 VAL A CA 1
ATOM 1530 C C . VAL A 1 208 ? -4.138 7.908 -12.012 1.00 98.19 208 VAL A C 1
ATOM 1532 O O . VAL A 1 208 ? -3.514 6.985 -12.520 1.00 98.19 208 VAL A O 1
ATOM 1535 N N . ALA A 1 209 ? -3.804 9.184 -12.219 1.00 96.81 209 ALA A N 1
ATOM 1536 C CA . ALA A 1 209 ? -2.730 9.597 -13.123 1.00 96.81 209 ALA A CA 1
ATOM 1537 C C . ALA A 1 209 ? -1.317 9.157 -12.681 1.00 96.81 209 ALA A C 1
ATOM 1539 O O . ALA A 1 209 ? -0.391 9.221 -13.486 1.00 96.81 209 ALA A O 1
ATOM 1540 N N . LEU A 1 210 ? -1.138 8.725 -11.425 1.00 97.25 210 LEU A N 1
ATOM 1541 C CA . LEU A 1 210 ? 0.134 8.193 -10.924 1.00 97.25 210 LEU A CA 1
ATOM 1542 C C . LEU A 1 210 ? 0.370 6.735 -11.334 1.00 97.25 210 LEU A C 1
ATOM 1544 O O . LEU A 1 210 ? 1.505 6.272 -11.234 1.00 97.25 210 LEU A O 1
ATOM 1548 N N . ASP A 1 211 ? -0.665 6.014 -11.780 1.00 97.00 211 ASP A N 1
ATOM 1549 C CA . ASP A 1 211 ? -0.533 4.671 -12.340 1.00 97.00 211 ASP A CA 1
ATOM 1550 C C . ASP A 1 211 ? -0.448 4.743 -13.879 1.00 97.00 211 ASP A C 1
ATOM 1552 O O . ASP A 1 211 ? -1.473 4.854 -14.561 1.00 97.00 211 ASP A O 1
ATOM 1556 N N . PRO A 1 212 ? 0.755 4.619 -14.471 1.00 93.25 212 PRO A N 1
ATOM 1557 C CA . PRO A 1 212 ? 0.932 4.681 -15.922 1.00 93.25 212 PRO A CA 1
ATOM 1558 C C . PRO A 1 212 ? 0.296 3.489 -16.658 1.00 93.25 212 PRO A C 1
ATOM 1560 O O . PRO A 1 212 ? 0.210 3.485 -17.888 1.00 93.25 212 PRO A O 1
ATOM 1563 N N . ARG A 1 213 ? -0.125 2.448 -15.930 1.00 94.25 213 ARG A N 1
ATOM 1564 C CA . ARG A 1 213 ? -0.711 1.222 -16.475 1.00 94.25 213 ARG A CA 1
ATOM 1565 C C . ARG A 1 213 ? -2.222 1.157 -16.312 1.00 94.25 213 ARG A C 1
ATOM 1567 O O . ARG A 1 213 ? -2.800 0.211 -16.844 1.00 94.25 213 ARG A O 1
ATOM 1574 N N . TYR A 1 214 ? -2.852 2.134 -15.664 1.00 96.12 214 TYR A N 1
ATOM 1575 C CA . TYR A 1 214 ? -4.275 2.099 -15.333 1.00 96.12 214 TYR A CA 1
ATOM 1576 C C . TYR A 1 214 ? -5.163 1.826 -16.560 1.00 96.12 214 TYR A C 1
ATOM 1578 O O . TYR A 1 214 ? -5.843 0.800 -16.631 1.00 96.12 214 TYR A O 1
ATOM 1586 N N . GLU A 1 215 ? -5.074 2.677 -17.587 1.00 96.25 215 GLU A N 1
ATOM 1587 C CA . GLU A 1 215 ? -5.877 2.542 -18.813 1.00 96.25 215 GLU A CA 1
ATOM 1588 C C . GLU A 1 215 ? -5.565 1.252 -19.580 1.00 96.25 215 GLU A C 1
ATOM 1590 O O . GLU A 1 215 ? -6.457 0.573 -20.087 1.00 96.25 215 GLU A O 1
ATOM 1595 N N . ALA A 1 216 ? -4.290 0.864 -19.638 1.00 94.31 216 ALA A N 1
ATOM 1596 C CA . ALA A 1 216 ? -3.877 -0.336 -20.353 1.00 94.31 216 ALA A CA 1
ATOM 1597 C C . ALA A 1 216 ? -4.324 -1.626 -19.643 1.00 94.31 216 ALA A C 1
ATOM 1599 O O . ALA A 1 216 ? -4.679 -2.601 -20.305 1.00 94.31 216 ALA A O 1
ATOM 1600 N N . ALA A 1 217 ? -4.320 -1.647 -18.309 1.00 94.12 217 ALA A N 1
ATOM 1601 C CA . ALA A 1 217 ? -4.842 -2.754 -17.516 1.00 94.12 217 ALA A CA 1
ATOM 1602 C C . ALA A 1 217 ? -6.370 -2.842 -17.632 1.00 94.12 217 ALA A C 1
ATOM 1604 O O . ALA A 1 217 ? -6.910 -3.939 -17.794 1.00 94.12 217 ALA A O 1
ATOM 1605 N N . LEU A 1 218 ? -7.061 -1.698 -17.639 1.00 95.31 218 LEU A N 1
ATOM 1606 C CA . LEU A 1 218 ? -8.500 -1.648 -17.861 1.00 95.31 218 LEU A CA 1
ATOM 1607 C C . LEU A 1 218 ? -8.877 -2.177 -19.254 1.00 95.31 218 LEU A C 1
ATOM 1609 O O . LEU A 1 218 ? -9.723 -3.064 -19.363 1.00 95.31 218 LEU A O 1
ATOM 1613 N N . ALA A 1 219 ? -8.195 -1.710 -20.305 1.00 96.25 219 ALA A N 1
ATOM 1614 C CA . ALA A 1 219 ? -8.396 -2.174 -21.680 1.00 96.25 219 ALA A CA 1
ATOM 1615 C C . ALA A 1 219 ? -8.083 -3.670 -21.861 1.00 96.25 219 ALA A C 1
ATOM 1617 O O . ALA A 1 219 ? -8.706 -4.341 -22.682 1.00 96.25 219 ALA A O 1
ATOM 1618 N N . ALA A 1 220 ? -7.152 -4.210 -21.069 1.00 94.50 220 ALA A N 1
ATOM 1619 C CA . ALA A 1 220 ? -6.831 -5.635 -21.033 1.00 94.50 220 ALA A CA 1
ATOM 1620 C C . ALA A 1 220 ? -7.821 -6.478 -20.200 1.00 94.50 220 ALA A C 1
ATOM 1622 O O . ALA A 1 220 ? -7.583 -7.669 -20.001 1.00 94.50 220 ALA A O 1
ATOM 1623 N N . GLY A 1 221 ? -8.906 -5.886 -19.686 1.00 95.19 221 GLY A N 1
ATOM 1624 C CA . GLY A 1 221 ? -9.920 -6.597 -18.904 1.00 95.19 221 GLY A CA 1
ATOM 1625 C C . GLY A 1 221 ? -9.453 -7.008 -17.505 1.00 95.19 221 GLY A C 1
ATOM 1626 O O . GLY A 1 221 ? -9.989 -7.957 -16.941 1.00 95.19 221 GLY A O 1
ATOM 1627 N N . ARG A 1 222 ? -8.449 -6.323 -16.936 1.00 95.56 222 ARG A N 1
ATOM 1628 C CA . ARG A 1 222 ? -7.954 -6.608 -15.575 1.00 95.56 222 ARG A CA 1
ATOM 1629 C C . ARG A 1 222 ? -8.833 -6.025 -14.472 1.00 95.56 222 ARG A C 1
ATOM 1631 O O . ARG A 1 222 ? -8.695 -6.429 -13.320 1.00 95.56 222 ARG A O 1
ATOM 1638 N N . GLY A 1 223 ? -9.749 -5.122 -14.817 1.00 96.69 223 GLY A N 1
ATOM 1639 C CA . GLY A 1 223 ? -10.688 -4.532 -13.869 1.00 96.69 223 GLY A CA 1
ATOM 1640 C C . GLY A 1 223 ? -11.518 -5.593 -13.137 1.00 96.69 223 GLY A C 1
ATOM 1641 O O . GLY A 1 223 ? -12.262 -6.329 -13.780 1.00 96.69 223 GLY A O 1
ATOM 1642 N N . GLY A 1 224 ? -11.397 -5.671 -11.809 1.00 96.12 224 GLY A N 1
ATOM 1643 C CA . GLY A 1 224 ? -12.134 -6.634 -10.978 1.00 96.12 224 GLY A CA 1
ATOM 1644 C C . GLY A 1 224 ? -11.751 -8.102 -11.217 1.00 96.12 224 GLY A C 1
ATOM 1645 O O . GLY A 1 224 ? -12.538 -9.000 -10.909 1.00 96.12 224 GLY A O 1
ATOM 1646 N N . SER A 1 225 ? -10.577 -8.350 -11.808 1.00 96.31 225 SER A N 1
ATOM 1647 C CA . SER A 1 225 ? -10.103 -9.695 -12.154 1.00 96.31 225 SER A CA 1
ATOM 1648 C C . SER A 1 225 ? -9.503 -10.477 -10.983 1.00 96.31 225 SER A C 1
ATOM 1650 O O . SER A 1 225 ? -9.382 -11.694 -11.098 1.00 96.31 225 SER A O 1
ATOM 1652 N N . ALA A 1 226 ? -9.168 -9.822 -9.866 1.00 96.75 226 ALA A N 1
ATOM 1653 C CA . ALA A 1 226 ? -8.584 -10.471 -8.697 1.00 96.75 226 ALA A CA 1
ATOM 1654 C C . ALA A 1 226 ? -9.367 -10.138 -7.428 1.00 96.75 226 ALA A C 1
ATOM 1656 O O . ALA A 1 226 ? -9.452 -8.982 -7.054 1.00 96.75 226 ALA A O 1
ATOM 1657 N N . ARG A 1 227 ? -9.940 -11.121 -6.730 1.00 95.62 227 ARG A N 1
ATOM 1658 C CA . ARG A 1 227 ? -10.674 -10.875 -5.470 1.00 95.62 227 ARG A CA 1
ATOM 1659 C C . ARG A 1 227 ? -9.834 -11.206 -4.245 1.00 95.62 227 ARG A C 1
ATOM 1661 O O . ARG A 1 227 ? -10.030 -10.612 -3.185 1.00 95.62 227 ARG A O 1
ATOM 1668 N N . THR A 1 228 ? -8.909 -12.142 -4.402 1.00 97.50 228 THR A N 1
ATOM 1669 C CA . THR A 1 228 ? -8.030 -12.676 -3.362 1.00 97.50 228 THR A CA 1
ATOM 1670 C C . THR A 1 228 ? -6.562 -12.581 -3.766 1.00 97.50 228 THR A C 1
ATOM 1672 O O . THR A 1 228 ? -6.245 -12.326 -4.929 1.00 97.50 228 THR A O 1
ATOM 1675 N N . ILE A 1 229 ? -5.655 -12.817 -2.815 1.00 97.50 229 ILE A N 1
ATOM 1676 C CA . ILE A 1 229 ? -4.210 -12.898 -3.088 1.00 97.50 229 ILE A CA 1
ATOM 1677 C C . ILE A 1 229 ? -3.907 -13.977 -4.143 1.00 97.50 229 ILE A C 1
ATOM 1679 O O . ILE A 1 229 ? -3.061 -13.764 -5.009 1.00 97.50 229 ILE A O 1
ATOM 1683 N N . ALA A 1 230 ? -4.621 -15.107 -4.116 1.00 97.00 230 ALA A N 1
ATOM 1684 C CA . ALA A 1 230 ? -4.489 -16.191 -5.087 1.00 97.00 230 ALA A CA 1
ATOM 1685 C C . ALA A 1 230 ? -4.748 -15.727 -6.524 1.00 97.00 230 ALA A C 1
ATOM 1687 O O . ALA A 1 230 ? -4.030 -16.129 -7.437 1.00 97.00 230 ALA A O 1
ATOM 1688 N N . ASP A 1 231 ? -5.717 -14.834 -6.720 1.00 96.62 231 ASP A N 1
ATOM 1689 C CA . ASP A 1 231 ? -6.095 -14.365 -8.053 1.00 96.62 231 ASP A CA 1
ATOM 1690 C C . ASP A 1 231 ? -5.045 -13.430 -8.683 1.00 96.62 231 ASP A C 1
ATOM 1692 O O . ASP A 1 231 ? -5.099 -13.160 -9.885 1.00 96.62 231 ASP A O 1
ATOM 1696 N N . LEU A 1 232 ? -4.076 -12.934 -7.900 1.00 95.06 232 LEU A N 1
ATOM 1697 C CA . LEU A 1 232 ? -2.944 -12.158 -8.419 1.00 95.06 232 LEU A CA 1
ATOM 1698 C C . LEU A 1 232 ? -1.935 -13.038 -9.177 1.00 95.06 232 LEU A C 1
ATOM 1700 O O . LEU A 1 232 ? -1.235 -12.542 -10.067 1.00 95.06 232 LEU A O 1
ATOM 1704 N N . ALA A 1 233 ? -1.870 -14.337 -8.869 1.00 93.25 233 ALA A N 1
ATOM 1705 C CA . ALA A 1 233 ? -1.036 -15.283 -9.602 1.00 93.25 233 ALA A CA 1
ATOM 1706 C C . ALA A 1 233 ? -1.608 -15.519 -11.013 1.00 93.25 233 ALA A C 1
ATOM 1708 O O . ALA A 1 233 ? -2.792 -15.790 -11.200 1.00 93.25 233 ALA A O 1
ATOM 1709 N N . GLY A 1 234 ? -0.767 -15.381 -12.035 1.00 85.25 234 GLY A N 1
ATOM 1710 C CA . GLY A 1 234 ? -1.152 -15.445 -13.447 1.00 85.25 234 GLY A CA 1
ATOM 1711 C C . GLY A 1 234 ? -1.852 -14.191 -13.994 1.00 85.25 234 GLY A C 1
ATOM 1712 O O . GLY A 1 234 ? -2.106 -14.120 -15.201 1.00 85.25 234 GLY A O 1
ATOM 1713 N N . SER A 1 235 ? -2.157 -13.193 -13.156 1.00 86.38 235 SER A N 1
ATOM 1714 C CA . SER A 1 235 ? -2.782 -11.932 -13.582 1.00 86.38 235 SER A CA 1
ATOM 1715 C C . SER A 1 235 ? -1.849 -10.733 -13.405 1.00 86.38 235 SER A C 1
ATOM 1717 O O . SER A 1 235 ? -1.584 -10.038 -14.386 1.00 86.38 235 SER A O 1
ATOM 1719 N N . TRP A 1 236 ? -1.329 -10.532 -12.192 1.00 90.19 236 TRP A N 1
ATOM 1720 C CA . TRP A 1 236 ? -0.334 -9.515 -11.860 1.00 90.19 236 TRP A CA 1
ATOM 1721 C C . TRP A 1 236 ? 1.074 -10.004 -12.195 1.00 90.19 236 TRP A C 1
ATOM 1723 O O . TRP A 1 236 ? 1.811 -9.341 -12.919 1.00 90.19 236 TRP A O 1
ATOM 1733 N N . ALA A 1 237 ? 1.413 -11.204 -11.720 1.00 87.75 237 ALA A N 1
ATOM 1734 C CA . ALA A 1 237 ? 2.690 -11.862 -11.967 1.00 87.75 237 ALA A CA 1
ATOM 1735 C C . ALA A 1 237 ? 2.465 -13.218 -12.641 1.00 87.75 237 ALA A C 1
ATOM 1737 O O . ALA A 1 237 ? 1.524 -13.931 -12.310 1.00 87.75 237 ALA A O 1
ATOM 1738 N N . ALA A 1 238 ? 3.339 -13.605 -13.573 1.00 88.44 238 ALA A N 1
ATOM 1739 C CA . ALA A 1 238 ? 3.239 -14.902 -14.252 1.00 88.44 238 ALA A CA 1
ATOM 1740 C C . ALA A 1 238 ? 3.600 -16.098 -13.347 1.00 88.44 238 ALA A C 1
ATOM 1742 O O . ALA A 1 238 ? 3.266 -17.235 -13.677 1.00 88.44 238 ALA A O 1
ATOM 1743 N N . ASP A 1 239 ? 4.291 -15.851 -12.230 1.00 90.31 239 ASP A N 1
ATOM 1744 C CA . ASP A 1 239 ? 4.719 -16.881 -11.284 1.00 90.31 239 ASP A CA 1
ATOM 1745 C C . ASP A 1 239 ? 3.504 -17.564 -10.619 1.00 90.31 239 ASP A C 1
ATOM 1747 O O . ASP A 1 239 ? 2.718 -16.894 -9.943 1.00 90.31 239 ASP A O 1
ATOM 1751 N N . PRO A 1 240 ? 3.337 -18.893 -10.760 1.00 89.88 240 PRO A N 1
ATOM 1752 C CA . PRO A 1 240 ? 2.244 -19.615 -10.112 1.00 89.88 240 PRO A CA 1
ATOM 1753 C C . PRO A 1 240 ? 2.368 -19.655 -8.583 1.00 89.88 240 PRO A C 1
ATOM 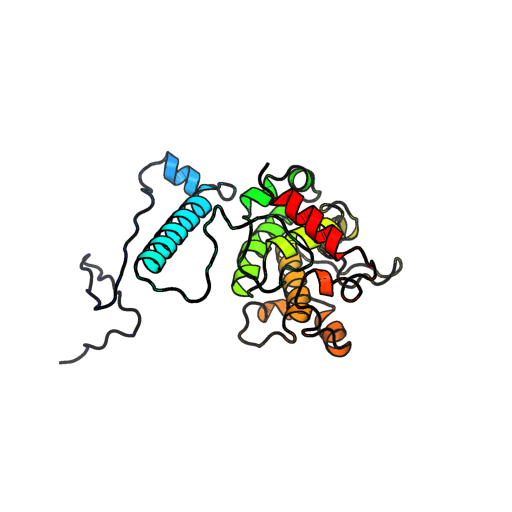1755 O O . PRO A 1 240 ? 1.364 -19.875 -7.918 1.00 89.88 240 PRO A O 1
ATOM 1758 N N . SER A 1 241 ? 3.568 -19.443 -8.028 1.00 93.81 241 SER A N 1
ATOM 1759 C CA . SER A 1 241 ? 3.840 -19.442 -6.582 1.00 93.81 241 SER A CA 1
ATOM 1760 C C . SER A 1 241 ? 3.766 -18.051 -5.934 1.00 93.81 241 SER A C 1
ATOM 1762 O O . SER A 1 241 ? 4.156 -17.850 -4.773 1.00 93.81 241 SER A O 1
ATOM 1764 N N . TYR A 1 242 ? 3.299 -17.063 -6.701 1.00 95.12 242 TYR A N 1
ATOM 1765 C CA . TYR A 1 242 ? 3.272 -15.661 -6.305 1.00 95.12 242 TYR A CA 1
ATOM 1766 C C . TYR A 1 242 ? 2.423 -15.434 -5.051 1.00 95.12 242 TYR A C 1
ATOM 1768 O O . TYR A 1 242 ? 2.865 -14.796 -4.092 1.00 95.12 242 TYR A O 1
ATOM 1776 N N . ALA A 1 243 ? 1.232 -16.030 -5.014 1.00 95.19 243 ALA A N 1
ATOM 1777 C CA . ALA A 1 243 ? 0.297 -15.866 -3.913 1.00 95.19 243 ALA A CA 1
ATOM 1778 C C . ALA A 1 243 ? 0.830 -16.457 -2.600 1.00 95.19 243 ALA A C 1
ATOM 1780 O O . ALA A 1 243 ? 0.734 -15.823 -1.546 1.00 95.19 243 ALA A O 1
ATOM 1781 N N . GLU A 1 244 ? 1.452 -17.641 -2.645 1.00 96.25 244 GLU A N 1
ATOM 1782 C CA . GLU A 1 244 ? 2.093 -18.223 -1.467 1.00 96.25 244 GLU A CA 1
ATOM 1783 C C . GLU A 1 244 ? 3.283 -17.383 -1.003 1.00 96.25 244 GLU A C 1
ATOM 1785 O O . GLU A 1 244 ? 3.544 -17.295 0.196 1.00 96.25 244 GLU A O 1
ATOM 1790 N N . SER A 1 245 ? 4.011 -16.759 -1.928 1.00 95.94 245 SER A N 1
ATOM 1791 C CA . SER A 1 245 ? 5.137 -15.884 -1.598 1.00 95.94 245 SER A CA 1
ATOM 1792 C C . SER A 1 245 ? 4.683 -14.616 -0.874 1.00 95.94 245 SER A C 1
ATOM 1794 O O . SER A 1 245 ? 5.256 -14.292 0.169 1.00 95.94 245 SER A O 1
ATOM 1796 N N . ILE A 1 246 ? 3.607 -13.971 -1.341 1.00 96.00 246 ILE A N 1
ATOM 1797 C CA . ILE A 1 246 ? 2.969 -12.847 -0.636 1.00 96.00 246 ILE A CA 1
ATOM 1798 C C . ILE A 1 246 ? 2.519 -13.286 0.759 1.00 96.00 246 ILE A C 1
ATOM 1800 O O . ILE A 1 246 ? 2.891 -12.661 1.750 1.00 96.00 246 ILE A O 1
ATOM 1804 N N . ALA A 1 247 ? 1.778 -14.393 0.856 1.00 94.62 247 ALA A N 1
ATOM 1805 C CA . ALA A 1 247 ? 1.244 -14.892 2.120 1.00 94.62 247 ALA A CA 1
ATOM 1806 C C . ALA A 1 247 ? 2.346 -15.205 3.152 1.00 94.62 247 ALA A C 1
ATOM 1808 O O . ALA A 1 247 ? 2.243 -14.833 4.327 1.00 94.62 247 ALA A O 1
ATOM 1809 N N . ARG A 1 248 ? 3.445 -15.841 2.716 1.00 93.62 248 ARG A N 1
ATOM 1810 C CA . ARG A 1 248 ? 4.609 -16.112 3.575 1.00 93.62 248 ARG A CA 1
ATOM 1811 C C . ARG A 1 248 ? 5.269 -14.824 4.060 1.00 93.62 248 ARG A C 1
ATOM 1813 O O . ARG A 1 248 ? 5.576 -14.718 5.247 1.00 93.62 248 ARG A O 1
ATOM 1820 N N . LEU A 1 249 ? 5.483 -13.855 3.170 1.00 92.62 249 LEU A N 1
ATOM 1821 C CA . LEU A 1 249 ? 6.110 -12.581 3.527 1.00 92.62 249 LEU A CA 1
ATOM 1822 C C . LEU A 1 249 ? 5.225 -11.760 4.463 1.00 92.62 249 LEU A C 1
ATOM 1824 O O . LEU A 1 249 ? 5.707 -11.310 5.499 1.00 92.62 249 LEU A O 1
ATOM 1828 N N . GLY A 1 250 ? 3.929 -11.646 4.167 1.00 91.19 250 GLY A N 1
ATOM 1829 C CA . GLY A 1 250 ? 2.960 -10.995 5.046 1.00 91.19 250 GLY A CA 1
ATOM 1830 C C . GLY A 1 250 ? 2.961 -11.622 6.438 1.00 91.19 250 GLY A C 1
ATOM 1831 O O . GLY A 1 250 ? 3.148 -10.924 7.431 1.00 91.19 250 GLY A O 1
ATOM 1832 N N . THR A 1 251 ? 2.894 -12.952 6.522 1.00 90.19 251 THR A N 1
ATOM 1833 C CA . THR A 1 251 ? 2.987 -13.663 7.807 1.00 90.19 251 THR A CA 1
ATOM 1834 C C . THR A 1 251 ? 4.318 -13.406 8.521 1.00 90.19 251 THR A C 1
ATOM 1836 O O . THR A 1 251 ? 4.338 -13.279 9.738 1.00 90.19 251 THR A O 1
ATOM 1839 N N . SER A 1 252 ? 5.436 -13.272 7.804 1.00 88.31 252 SER A N 1
ATOM 1840 C CA . SER A 1 252 ? 6.730 -12.952 8.421 1.00 88.31 252 SER A CA 1
ATOM 1841 C C . SER A 1 252 ? 6.819 -11.519 8.957 1.00 88.31 252 SER A C 1
ATOM 1843 O O . SER A 1 252 ? 7.569 -11.287 9.905 1.00 88.31 252 SER A O 1
ATOM 1845 N N . ILE A 1 253 ? 6.128 -10.557 8.339 1.00 86.62 253 ILE A N 1
ATOM 1846 C CA . ILE A 1 253 ? 6.115 -9.150 8.776 1.00 86.62 253 ILE A CA 1
ATOM 1847 C C . ILE A 1 253 ? 5.144 -8.974 9.949 1.00 86.62 253 ILE A C 1
ATOM 1849 O O . ILE A 1 253 ? 5.447 -8.277 10.919 1.00 86.62 253 ILE A O 1
ATOM 1853 N N . PHE A 1 254 ? 3.976 -9.613 9.863 1.00 83.56 254 PHE A N 1
ATOM 1854 C CA . PHE A 1 254 ? 2.840 -9.337 10.737 1.00 83.56 254 PHE A CA 1
ATOM 1855 C C . PHE A 1 254 ? 2.518 -10.453 11.729 1.00 83.56 254 PHE A C 1
ATOM 1857 O O . PHE A 1 254 ? 1.812 -10.188 12.692 1.00 83.56 254 PHE A O 1
ATOM 1864 N N . GLY A 1 255 ? 3.022 -11.672 11.550 1.00 67.50 255 GLY A N 1
ATOM 1865 C CA . GLY A 1 255 ? 2.802 -12.777 12.483 1.00 67.50 255 GLY A CA 1
ATOM 1866 C C . GLY A 1 255 ? 3.314 -12.456 13.888 1.00 67.50 255 GLY A C 1
ATOM 1867 O O . GLY A 1 255 ? 4.289 -11.718 14.067 1.00 67.50 255 GLY A O 1
ATOM 1868 N N . GLU A 1 256 ? 2.623 -12.966 14.906 1.00 55.81 256 GLU A N 1
ATOM 1869 C CA . GLU A 1 256 ? 3.138 -12.975 16.277 1.00 55.81 256 GLU A CA 1
ATOM 1870 C C . GLU A 1 256 ? 4.331 -13.940 16.353 1.00 55.81 256 GLU A C 1
ATOM 1872 O O . GLU A 1 256 ? 4.310 -15.007 15.735 1.00 55.81 256 GLU A O 1
ATOM 1877 N N . ARG A 1 257 ? 5.395 -13.530 17.050 1.00 47.03 257 ARG A N 1
ATOM 1878 C CA . ARG A 1 257 ? 6.532 -14.396 17.384 1.00 47.03 257 ARG A CA 1
ATOM 1879 C C . ARG A 1 257 ? 6.343 -14.984 18.768 1.00 47.03 257 ARG A C 1
ATOM 1881 O O . ARG A 1 257 ? 5.926 -14.206 19.652 1.00 47.03 257 ARG A O 1
#

pLDDT: mean 82.86, std 18.01, range [36.94, 98.81]